Protein AF-A0A2N1S8L5-F1 (afdb_monomer_lite)

Radius of gyration: 34.54 Å; chains: 1; bounding box: 93×66×78 Å

pLDDT: mean 76.41, std 18.31, range [36.28, 97.75]

Secondary structure (DSSP, 8-state):
----------------------PPPPPHHHHHH------S----PPPP---SHHHHHHHHHHHHHHHHHHHHHHHHHHHHHHHHHHHHHHHHHHHHHHHHHHHHHHHHHHHHHHHH-TT-SEEE-SS-EEE-PPPPPP---S-HHHHHHHHHHH-GGGS-------HHHHHHIIIII----TT---PPPPPPP---PPP--

Sequence (201 aa):
MLATLVDAPPTAPLALVDTAEPGPLPSLSNVLFDFTIPSAEAPAAEPFTVDSLSKASWVASRILEAQARTAQRSDLARSYKSRIDAWLSDANSADIDSIEYLSTLLKPWVEFEVAKQRRSRSIILPTATAQLRKLPDRVDILDVPTALGYLKANHPEAVIVREDISKTAVRSLIFTEGEAIPGVEAQLGHDELYLRPAAQA

Structure (mmCIF, N/CA/C/O backbone):
data_AF-A0A2N1S8L5-F1
#
_entry.id   AF-A0A2N1S8L5-F1
#
loop_
_atom_site.group_PDB
_atom_site.id
_atom_site.type_symbol
_atom_site.label_atom_id
_atom_site.label_alt_id
_atom_site.label_comp_id
_atom_site.label_asym_id
_atom_site.label_entity_id
_atom_site.label_seq_id
_atom_site.pdbx_PDB_ins_code
_atom_site.Cartn_x
_atom_site.Cartn_y
_atom_site.Cartn_z
_atom_site.occupancy
_atom_site.B_iso_or_equiv
_atom_site.auth_seq_id
_atom_site.auth_comp_id
_atom_site.auth_asym_id
_atom_site.auth_atom_id
_atom_site.pdbx_PDB_model_num
ATOM 1 N N . MET A 1 1 ? 63.778 24.901 -42.168 1.00 36.41 1 MET A N 1
ATOM 2 C CA . MET A 1 1 ? 62.850 25.992 -42.533 1.00 36.41 1 MET A CA 1
ATOM 3 C C . MET A 1 1 ? 61.476 25.366 -42.685 1.00 36.41 1 MET A C 1
ATOM 5 O O . MET A 1 1 ? 61.305 24.545 -43.567 1.00 36.41 1 MET A O 1
ATOM 9 N N . LEU A 1 2 ? 60.694 25.393 -41.608 1.00 38.03 2 LEU A N 1
ATOM 10 C CA . LEU A 1 2 ? 59.543 26.284 -41.370 1.00 38.03 2 LEU A CA 1
ATOM 11 C C . LEU A 1 2 ? 58.237 25.513 -41.598 1.00 38.03 2 LEU A C 1
ATOM 13 O O . LEU A 1 2 ? 57.717 25.436 -42.703 1.00 38.03 2 LEU A O 1
ATOM 17 N N . ALA A 1 3 ? 57.760 24.923 -40.502 1.00 40.06 3 ALA A N 1
ATOM 18 C CA . ALA A 1 3 ? 56.358 24.601 -40.305 1.00 40.06 3 ALA A CA 1
ATOM 19 C C . ALA A 1 3 ? 55.574 25.915 -40.140 1.00 40.06 3 ALA A C 1
ATOM 21 O O . ALA A 1 3 ? 56.017 26.806 -39.415 1.00 40.06 3 ALA A O 1
ATOM 22 N N . THR A 1 4 ? 54.422 26.026 -40.794 1.00 44.06 4 THR A N 1
ATOM 23 C CA . THR A 1 4 ? 53.455 27.128 -40.650 1.00 44.06 4 THR A CA 1
ATOM 24 C C . THR A 1 4 ? 52.119 26.522 -40.212 1.00 44.06 4 THR A C 1
ATOM 26 O O . THR A 1 4 ? 51.598 25.657 -40.910 1.00 44.06 4 THR A O 1
ATOM 29 N N . LEU A 1 5 ? 51.734 26.735 -38.946 1.00 36.84 5 LEU A N 1
ATOM 30 C CA . LEU A 1 5 ? 50.770 27.749 -38.459 1.00 36.84 5 LEU A CA 1
ATOM 31 C C . LEU A 1 5 ? 49.320 27.238 -38.631 1.00 36.84 5 LEU A C 1
ATOM 33 O O . LEU A 1 5 ? 48.809 27.217 -39.741 1.00 36.84 5 LEU A O 1
ATOM 37 N N . VAL A 1 6 ? 48.729 26.543 -37.651 1.00 46.66 6 VAL A N 1
ATOM 38 C CA . VAL A 1 6 ? 48.045 27.065 -36.443 1.00 46.66 6 VAL A CA 1
ATOM 39 C C . VAL A 1 6 ? 47.012 28.141 -36.779 1.00 46.66 6 VAL A C 1
ATOM 41 O O . VAL A 1 6 ? 47.386 29.287 -36.996 1.00 46.66 6 VAL A O 1
ATOM 44 N N . ASP A 1 7 ? 45.729 27.774 -36.716 1.00 36.56 7 ASP A N 1
ATOM 45 C CA . ASP A 1 7 ? 44.699 28.665 -36.181 1.00 36.56 7 ASP A CA 1
ATOM 46 C C . ASP A 1 7 ? 43.603 27.830 -35.494 1.00 36.56 7 ASP A C 1
ATOM 48 O O . ASP A 1 7 ? 42.924 27.012 -36.116 1.00 36.56 7 ASP A O 1
ATOM 52 N N . ALA A 1 8 ? 43.512 27.974 -34.175 1.00 44.81 8 ALA A N 1
ATOM 53 C CA . ALA A 1 8 ? 42.506 27.368 -33.313 1.00 44.81 8 ALA A CA 1
ATOM 54 C C . ALA A 1 8 ? 41.764 28.521 -32.622 1.00 44.81 8 ALA A C 1
ATOM 56 O O . ALA A 1 8 ? 42.429 29.418 -32.098 1.00 44.81 8 ALA A O 1
ATOM 57 N N . PRO A 1 9 ? 40.420 28.539 -32.593 1.00 46.00 9 PRO A N 1
ATOM 58 C CA . PRO A 1 9 ? 39.694 29.619 -31.942 1.00 46.00 9 PRO A CA 1
ATOM 59 C C . PRO A 1 9 ? 39.839 29.547 -30.409 1.00 46.00 9 PRO A C 1
ATOM 61 O O . PRO A 1 9 ? 40.007 28.461 -29.847 1.00 46.00 9 PRO A O 1
ATOM 64 N N . PRO A 1 10 ? 39.796 30.700 -29.718 1.00 44.84 10 PRO A N 1
ATOM 65 C CA . PRO A 1 10 ? 40.260 30.839 -28.343 1.00 44.84 10 PRO A CA 1
ATOM 66 C C . PRO A 1 10 ? 39.362 30.121 -27.329 1.00 44.84 10 PRO A C 1
ATOM 68 O O . PRO A 1 10 ? 38.192 30.454 -27.147 1.00 44.84 10 PRO A O 1
ATOM 71 N N . THR A 1 11 ? 39.965 29.178 -26.606 1.00 45.62 11 THR A N 1
ATOM 72 C CA . THR A 1 11 ? 39.446 28.599 -25.365 1.00 45.62 11 THR A CA 1
ATOM 73 C C . THR A 1 11 ? 39.352 29.683 -24.292 1.00 45.62 11 THR A C 1
ATOM 75 O O . THR A 1 11 ? 40.368 30.128 -23.756 1.00 45.62 11 THR A O 1
ATOM 78 N N . ALA A 1 12 ? 38.133 30.096 -23.949 1.00 40.56 12 ALA A N 1
ATOM 79 C CA . ALA A 1 12 ? 37.874 30.808 -22.703 1.00 40.56 12 ALA A CA 1
ATOM 80 C C . ALA A 1 12 ? 37.963 29.814 -21.522 1.00 40.56 12 ALA A C 1
ATOM 82 O O . ALA A 1 12 ? 37.448 28.697 -21.635 1.00 40.56 12 ALA A O 1
ATOM 83 N N . PRO A 1 13 ? 38.614 30.169 -20.400 1.00 41.16 13 PRO A N 1
ATOM 84 C CA . PRO A 1 13 ? 38.760 29.266 -19.267 1.00 41.16 13 PRO A CA 1
ATOM 85 C C . PRO A 1 13 ? 37.416 29.074 -18.556 1.00 41.16 13 PRO A C 1
ATOM 87 O O . PRO A 1 13 ? 36.760 30.038 -18.161 1.00 41.16 13 PRO A O 1
ATOM 90 N N . LEU A 1 14 ? 37.028 27.810 -18.378 1.00 36.97 14 LEU A N 1
ATOM 91 C CA . LEU A 1 14 ? 35.943 27.392 -17.496 1.00 36.97 14 LEU A CA 1
ATOM 92 C C . LEU A 1 14 ? 36.281 27.827 -16.065 1.00 36.97 14 LEU A C 1
ATOM 94 O O . LEU A 1 14 ? 37.100 27.206 -15.389 1.00 36.97 14 LEU A O 1
ATOM 98 N N . ALA A 1 15 ? 35.662 28.919 -15.623 1.00 36.28 15 ALA A N 1
ATOM 99 C CA . ALA A 1 15 ? 35.648 29.298 -14.224 1.00 36.28 15 ALA A CA 1
ATOM 100 C C . ALA A 1 15 ? 34.877 28.230 -13.436 1.00 36.28 15 ALA A C 1
ATOM 102 O O . ALA A 1 15 ? 33.717 27.935 -13.727 1.00 36.28 15 ALA A O 1
ATOM 103 N N . LEU A 1 16 ? 35.559 27.652 -12.450 1.00 42.28 16 LEU A N 1
ATOM 104 C CA . LEU A 1 16 ? 34.987 26.853 -11.375 1.00 42.28 16 LEU A CA 1
ATOM 105 C C . LEU A 1 16 ? 33.827 27.641 -10.736 1.00 42.28 16 LEU A C 1
ATOM 107 O O . LEU A 1 16 ? 34.064 28.672 -10.109 1.00 42.28 16 LEU A O 1
ATOM 111 N N . VAL A 1 17 ? 32.590 27.165 -10.877 1.00 40.84 17 VAL A N 1
ATOM 112 C CA . VAL A 1 17 ? 31.479 27.590 -10.017 1.00 40.84 17 VAL A CA 1
ATOM 113 C C . VAL A 1 17 ? 31.265 26.479 -9.003 1.00 40.84 17 VAL A C 1
ATOM 115 O O . VAL A 1 17 ? 30.504 25.541 -9.220 1.00 40.84 17 VAL A O 1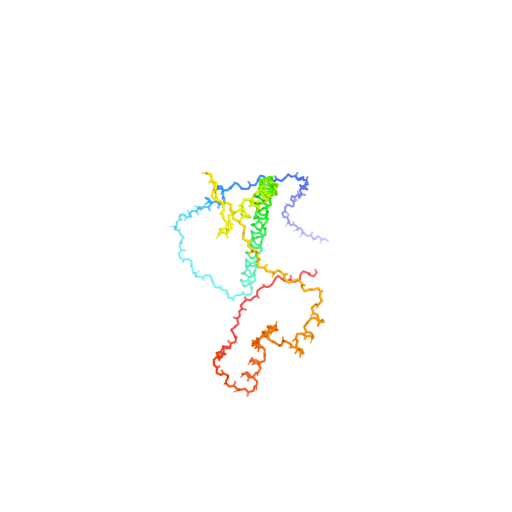
ATOM 118 N N . ASP A 1 18 ? 32.021 26.582 -7.916 1.00 42.41 18 ASP A N 1
ATOM 119 C CA . ASP A 1 18 ? 31.707 25.953 -6.644 1.00 42.41 18 ASP A CA 1
ATOM 120 C C . ASP A 1 18 ? 30.944 26.996 -5.821 1.00 42.41 18 ASP A C 1
ATOM 122 O O . ASP A 1 18 ? 31.505 28.029 -5.457 1.00 42.41 18 ASP A O 1
ATOM 126 N N . THR A 1 19 ? 29.637 26.804 -5.641 1.00 37.38 19 THR A N 1
ATOM 127 C CA . THR A 1 19 ? 28.887 27.204 -4.437 1.00 37.38 19 THR A CA 1
ATOM 128 C C . THR A 1 19 ? 27.444 26.723 -4.542 1.00 37.38 19 THR A C 1
ATOM 130 O O . THR A 1 19 ? 26.700 27.047 -5.466 1.00 37.38 19 THR A O 1
ATOM 133 N N . ALA A 1 20 ? 27.069 25.913 -3.561 1.00 48.00 20 ALA A N 1
ATOM 134 C CA . ALA A 1 20 ? 25.729 25.422 -3.332 1.00 48.00 20 ALA A CA 1
ATOM 135 C C . ALA A 1 20 ? 24.780 26.554 -2.913 1.00 48.00 20 ALA A C 1
ATOM 137 O O . ALA A 1 20 ? 24.986 27.177 -1.879 1.00 48.00 20 ALA A O 1
ATOM 138 N N . GLU A 1 21 ? 23.688 26.713 -3.655 1.00 38.50 21 GLU A N 1
ATOM 139 C CA . GLU A 1 21 ? 22.404 27.205 -3.154 1.00 38.50 21 GLU A CA 1
ATOM 140 C C . GLU A 1 21 ? 21.324 26.270 -3.723 1.00 38.50 21 GLU A C 1
ATOM 142 O O . GLU A 1 21 ? 21.338 26.001 -4.931 1.00 38.50 21 GLU A O 1
ATOM 147 N N . PRO A 1 22 ? 20.397 25.717 -2.914 1.00 46.09 22 PRO A N 1
ATOM 148 C CA . PRO A 1 22 ? 19.254 25.001 -3.457 1.00 46.09 22 PRO A CA 1
ATOM 149 C C . PRO A 1 22 ? 18.379 26.028 -4.175 1.00 46.09 22 PRO A C 1
ATOM 151 O O . PRO A 1 22 ? 17.622 26.765 -3.546 1.00 46.09 22 PRO A O 1
ATOM 154 N N . GLY A 1 23 ? 18.532 26.102 -5.497 1.00 50.31 23 GLY A N 1
ATOM 155 C CA . GLY A 1 23 ? 17.755 27.003 -6.336 1.00 50.31 23 GLY A CA 1
ATOM 156 C C . GLY A 1 23 ? 16.253 26.879 -6.038 1.00 50.31 23 GLY A C 1
ATOM 157 O O . GLY A 1 23 ? 15.779 25.790 -5.690 1.00 50.31 23 GLY A O 1
ATOM 158 N N . PRO A 1 24 ? 15.498 27.985 -6.140 1.00 57.59 24 PRO A N 1
ATOM 159 C CA . PRO A 1 24 ? 14.082 28.003 -5.809 1.00 57.59 24 PRO A CA 1
ATOM 160 C C . PRO A 1 24 ? 13.349 26.923 -6.608 1.00 57.59 24 PRO A C 1
ATOM 162 O O . PRO A 1 24 ? 13.513 26.816 -7.825 1.00 57.59 24 PRO A O 1
ATOM 165 N N . LEU A 1 25 ? 12.561 26.100 -5.904 1.00 52.44 25 LEU A N 1
ATOM 166 C CA . LEU A 1 25 ? 11.739 25.065 -6.527 1.00 52.44 25 LEU A CA 1
ATOM 167 C C . LEU A 1 25 ? 10.895 25.704 -7.641 1.00 52.44 25 LEU A C 1
ATOM 169 O O . LEU A 1 25 ? 10.320 26.775 -7.412 1.00 52.44 25 LEU A O 1
ATOM 173 N N . PRO A 1 26 ? 10.791 25.079 -8.829 1.00 57.78 26 PRO A N 1
ATOM 174 C CA . PRO A 1 26 ? 9.901 25.584 -9.862 1.00 57.78 26 PRO A CA 1
ATOM 175 C C . PRO A 1 26 ? 8.488 25.661 -9.278 1.00 57.78 26 PRO A C 1
ATOM 177 O O . PRO A 1 26 ? 7.979 24.688 -8.717 1.00 57.78 26 PRO A O 1
ATOM 180 N N . SER A 1 27 ? 7.877 26.843 -9.356 1.00 60.59 27 SER A N 1
ATOM 181 C CA . SER A 1 27 ? 6.521 27.062 -8.859 1.00 60.59 27 SER A CA 1
ATOM 182 C C . SER A 1 27 ? 5.551 26.105 -9.560 1.00 60.59 27 SER A C 1
ATOM 184 O O . SER A 1 27 ? 5.699 25.822 -10.751 1.00 60.59 27 SER A O 1
ATOM 186 N N . LEU A 1 28 ? 4.536 25.608 -8.841 1.00 57.66 28 LEU A N 1
ATOM 187 C CA . LEU A 1 28 ? 3.501 24.734 -9.422 1.00 57.66 28 LEU A CA 1
ATOM 188 C C . LEU A 1 28 ? 2.847 25.366 -10.660 1.00 57.66 28 LEU A C 1
ATOM 190 O O . LEU A 1 28 ? 2.499 24.659 -11.603 1.00 57.66 28 LEU A O 1
ATOM 194 N N . SER A 1 29 ? 2.756 26.697 -10.691 1.00 55.84 29 SER A N 1
ATOM 195 C CA . SER A 1 29 ? 2.287 27.464 -11.843 1.00 55.84 29 SER A CA 1
ATOM 196 C C . SER A 1 29 ? 3.164 27.271 -13.086 1.00 55.84 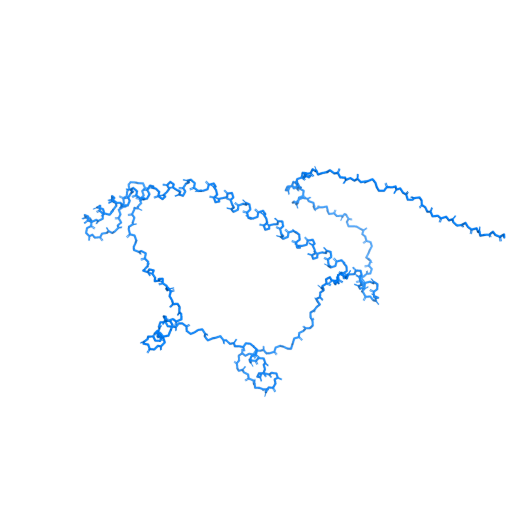29 SER A C 1
ATOM 198 O O . SER A 1 29 ? 2.626 27.116 -14.176 1.00 55.84 29 SER A O 1
ATOM 200 N N . ASN A 1 30 ? 4.491 27.200 -12.947 1.00 59.22 30 ASN A N 1
ATOM 201 C CA . ASN A 1 30 ? 5.388 26.959 -14.083 1.00 59.22 30 ASN A CA 1
ATOM 202 C C . ASN A 1 30 ? 5.277 25.526 -14.624 1.00 59.22 30 ASN A C 1
ATOM 204 O O . ASN A 1 30 ? 5.520 25.303 -15.800 1.00 59.22 30 ASN A O 1
ATOM 208 N N . VAL A 1 31 ? 4.886 24.550 -13.800 1.00 61.50 31 VAL A N 1
ATOM 209 C CA . VAL A 1 31 ? 4.674 23.162 -14.252 1.00 61.50 31 VAL A CA 1
ATOM 210 C C . VAL A 1 31 ? 3.300 22.985 -14.910 1.00 61.50 31 VAL A C 1
ATOM 212 O O . VAL A 1 31 ? 3.161 22.192 -15.836 1.00 61.50 31 VAL A O 1
ATOM 215 N N . LEU A 1 32 ? 2.284 23.719 -14.444 1.00 57.28 32 LEU A N 1
ATOM 216 C CA . LEU A 1 32 ? 0.911 23.630 -14.952 1.00 57.28 32 LEU A CA 1
ATOM 217 C C . LEU A 1 32 ? 0.658 24.471 -16.213 1.00 57.28 32 LEU A C 1
ATOM 219 O O . LEU A 1 32 ? -0.207 24.102 -17.003 1.00 57.28 32 LEU A O 1
ATOM 223 N N . PHE A 1 33 ? 1.384 25.579 -16.409 1.00 52.12 33 PHE A N 1
ATOM 224 C CA . PHE A 1 33 ? 1.096 26.563 -17.464 1.00 52.12 33 PHE A CA 1
ATOM 225 C C . PHE A 1 33 ? 2.221 26.779 -18.487 1.00 52.12 33 PHE A C 1
ATOM 227 O O . PHE A 1 33 ? 2.112 27.692 -19.303 1.00 52.12 33 PHE A O 1
ATOM 234 N N . ASP A 1 34 ? 3.255 25.932 -18.526 1.00 48.84 34 ASP A N 1
ATOM 235 C CA . ASP A 1 34 ? 4.234 25.929 -19.629 1.00 48.84 34 ASP A CA 1
ATOM 236 C C . ASP A 1 34 ? 3.661 25.235 -20.881 1.00 48.84 34 ASP A C 1
ATOM 238 O O . ASP A 1 34 ? 4.202 24.275 -21.426 1.00 48.84 34 ASP A O 1
ATOM 242 N N . PHE A 1 35 ? 2.480 25.690 -21.303 1.00 49.25 35 PHE A N 1
ATOM 243 C CA . PHE A 1 35 ? 1.846 25.318 -22.558 1.00 49.25 35 PHE A CA 1
ATOM 244 C C . PHE A 1 35 ? 1.968 26.505 -23.510 1.00 49.25 35 PHE A C 1
ATOM 246 O O . PHE A 1 35 ? 1.009 27.223 -23.795 1.00 49.25 35 PHE A O 1
ATOM 253 N N . THR A 1 36 ? 3.188 26.751 -23.979 1.00 50.97 36 THR A N 1
ATOM 254 C CA . THR A 1 36 ? 3.399 27.608 -25.143 1.00 50.97 36 THR A CA 1
ATOM 255 C C . THR A 1 36 ? 2.938 26.833 -26.374 1.00 50.97 36 THR A C 1
ATOM 257 O O . THR A 1 36 ? 3.553 25.848 -26.765 1.00 50.97 36 THR A O 1
ATOM 260 N N . ILE A 1 37 ? 1.819 27.250 -26.972 1.00 48.25 37 ILE A N 1
ATOM 261 C CA . ILE A 1 37 ? 1.387 26.771 -28.291 1.00 48.25 37 ILE A CA 1
ATOM 262 C C . ILE A 1 37 ? 2.233 27.530 -29.317 1.00 48.25 37 ILE A C 1
ATOM 264 O O . ILE A 1 37 ? 2.001 28.729 -29.500 1.00 48.25 37 ILE A O 1
ATOM 268 N N . PRO A 1 38 ? 3.224 26.910 -29.983 1.00 45.31 38 PRO A N 1
ATOM 269 C CA . PRO A 1 38 ? 3.881 27.571 -31.095 1.00 45.31 38 PRO A CA 1
ATOM 270 C C . PRO A 1 38 ? 2.854 27.785 -32.211 1.00 45.31 38 PRO A C 1
ATOM 272 O O . PRO A 1 38 ? 2.180 26.850 -32.647 1.00 45.31 38 PRO A O 1
ATOM 275 N N . SER A 1 39 ? 2.727 29.041 -32.642 1.00 40.22 39 SER A N 1
ATOM 276 C CA . SER A 1 39 ? 1.930 29.451 -33.797 1.00 40.22 39 SER A CA 1
ATOM 277 C C . SER A 1 39 ? 2.302 28.592 -35.006 1.00 40.22 39 SER A C 1
ATOM 279 O O . SER A 1 39 ? 3.454 28.581 -35.442 1.00 40.22 39 SER A O 1
ATOM 281 N N . ALA A 1 40 ? 1.326 27.839 -35.506 1.00 50.31 40 ALA A N 1
ATOM 282 C CA . ALA A 1 40 ? 1.489 26.883 -36.585 1.00 50.31 40 ALA A CA 1
ATOM 283 C C . ALA A 1 40 ? 1.567 27.593 -37.939 1.00 50.31 40 ALA A C 1
ATOM 285 O O . ALA A 1 40 ? 0.538 27.934 -38.509 1.00 50.31 40 ALA A O 1
ATOM 286 N N . GLU A 1 41 ? 2.780 27.749 -38.467 1.00 48.59 41 GLU A N 1
ATOM 287 C CA . GLU A 1 41 ? 3.014 27.728 -39.914 1.00 48.59 41 GLU A CA 1
ATOM 288 C C . GLU A 1 41 ? 4.462 27.296 -40.192 1.00 48.59 41 GLU A C 1
ATOM 290 O O . GLU A 1 41 ? 5.364 28.106 -40.390 1.00 48.59 41 GLU A O 1
ATOM 295 N N . ALA A 1 42 ? 4.702 25.983 -40.136 1.00 53.56 42 ALA A N 1
ATOM 296 C CA . ALA A 1 42 ? 5.922 25.363 -40.642 1.00 53.56 42 ALA A CA 1
ATOM 297 C C . ALA A 1 42 ? 5.549 24.534 -41.882 1.00 53.56 42 ALA A C 1
ATOM 299 O O . ALA A 1 42 ? 4.565 23.789 -41.822 1.00 53.56 42 ALA A O 1
ATOM 300 N N . PRO A 1 43 ? 6.280 24.653 -43.008 1.00 49.88 43 PRO A N 1
ATOM 301 C CA . PRO A 1 43 ? 5.987 23.871 -44.203 1.00 49.88 43 PRO A CA 1
ATOM 302 C C . PRO A 1 43 ? 6.114 22.379 -43.884 1.00 49.88 43 PRO A C 1
ATOM 304 O O . PRO A 1 43 ? 6.962 21.989 -43.081 1.00 49.88 43 PRO A O 1
ATOM 307 N N . ALA A 1 44 ? 5.259 21.561 -44.502 1.00 59.78 44 ALA A N 1
ATOM 308 C CA . ALA A 1 44 ? 5.214 20.113 -44.324 1.00 59.78 44 ALA A CA 1
ATOM 309 C C . ALA A 1 44 ? 6.568 19.476 -44.683 1.00 59.78 44 ALA A C 1
ATOM 311 O O . ALA A 1 44 ? 6.829 19.133 -45.834 1.00 59.78 44 ALA A O 1
ATOM 312 N N . ALA A 1 45 ? 7.448 19.368 -43.688 1.00 64.81 45 ALA A N 1
ATOM 313 C CA . ALA A 1 45 ? 8.699 18.645 -43.794 1.00 64.81 45 ALA A CA 1
ATOM 314 C C . ALA A 1 45 ? 8.383 17.161 -44.008 1.00 64.81 45 ALA A C 1
ATOM 316 O O . ALA A 1 45 ? 7.483 16.614 -43.364 1.00 64.81 45 ALA A O 1
ATOM 317 N N . GLU A 1 46 ? 9.113 16.518 -44.918 1.00 73.38 46 GLU A N 1
ATOM 318 C CA . GLU A 1 46 ? 9.020 15.074 -45.118 1.00 73.38 46 GLU A CA 1
ATOM 319 C C . GLU A 1 46 ? 9.177 14.332 -43.776 1.00 73.38 46 GLU A C 1
ATOM 321 O O . GLU A 1 46 ? 9.953 14.765 -42.914 1.00 73.38 46 GLU A O 1
ATOM 326 N N . PRO A 1 47 ? 8.441 13.225 -43.561 1.00 78.44 47 PRO A N 1
ATOM 327 C CA . PRO A 1 47 ? 8.506 12.487 -42.308 1.00 78.44 47 PRO A CA 1
ATOM 328 C C . PRO A 1 47 ? 9.936 11.998 -42.057 1.00 78.44 47 PRO A C 1
ATOM 330 O O . PRO A 1 47 ? 10.575 11.408 -42.927 1.00 78.44 47 PRO A O 1
ATOM 333 N N . PHE A 1 48 ? 10.445 12.235 -40.848 1.00 84.69 48 PHE A N 1
ATOM 334 C CA . PHE A 1 48 ? 11.789 11.812 -40.467 1.00 84.69 48 PHE A CA 1
ATOM 335 C C . PHE A 1 48 ? 11.901 10.280 -40.496 1.00 84.69 48 PHE A C 1
ATOM 337 O O . PHE A 1 48 ? 11.228 9.586 -39.733 1.00 84.69 48 PHE A O 1
ATOM 344 N N . THR A 1 49 ? 12.775 9.756 -41.357 1.00 89.88 49 THR A N 1
ATOM 345 C CA . THR A 1 49 ? 13.070 8.323 -41.480 1.00 89.88 49 THR A CA 1
ATOM 346 C C . THR A 1 49 ? 14.503 8.015 -41.048 1.00 89.88 49 THR A C 1
ATOM 348 O O . THR A 1 49 ? 15.445 8.782 -41.285 1.00 89.88 49 THR A O 1
ATOM 351 N N . VAL A 1 50 ? 14.670 6.872 -40.381 1.00 89.62 50 VAL A N 1
ATOM 352 C CA . VAL A 1 50 ? 15.967 6.382 -39.906 1.00 89.62 50 VAL A CA 1
ATOM 353 C C . VAL A 1 50 ? 16.542 5.432 -40.954 1.00 89.62 50 VAL A C 1
ATOM 355 O O . VAL A 1 50 ? 16.207 4.255 -40.987 1.00 89.62 50 VAL A O 1
ATOM 358 N N . ASP A 1 51 ? 17.395 5.960 -41.824 1.00 91.94 51 ASP A N 1
ATOM 359 C CA . ASP A 1 51 ? 17.992 5.262 -42.977 1.00 91.94 51 ASP A CA 1
ATOM 360 C C . ASP A 1 51 ? 19.505 5.007 -42.826 1.00 91.94 51 ASP A C 1
ATOM 362 O O . ASP A 1 51 ? 20.121 4.341 -43.655 1.00 91.94 51 ASP A O 1
ATOM 366 N N . SER A 1 52 ? 20.124 5.539 -41.771 1.00 93.94 52 SER A N 1
ATOM 367 C CA . SER A 1 52 ? 21.571 5.503 -41.551 1.00 93.94 52 SER A CA 1
ATOM 368 C C . SER A 1 52 ? 21.909 5.229 -40.092 1.00 93.94 52 SER A C 1
ATOM 370 O O . SER A 1 52 ? 21.170 5.602 -39.176 1.00 93.94 52 SER A O 1
ATOM 372 N N . LEU A 1 53 ? 23.080 4.625 -39.867 1.00 92.94 53 LEU A N 1
ATOM 373 C CA . LEU A 1 53 ? 23.587 4.326 -38.527 1.00 92.94 53 LEU A CA 1
ATOM 374 C C . LEU A 1 53 ? 23.689 5.587 -37.656 1.00 92.94 53 LEU A C 1
ATOM 376 O O . LEU A 1 53 ? 23.347 5.555 -36.478 1.00 92.94 53 LEU A O 1
ATOM 380 N N . SER A 1 54 ? 24.101 6.716 -38.238 1.00 90.50 54 SER A N 1
ATOM 381 C CA . SER A 1 54 ? 24.192 7.996 -37.531 1.00 90.50 54 SER A CA 1
ATOM 382 C C . SER A 1 54 ? 22.821 8.498 -37.069 1.00 90.50 54 SER A C 1
ATOM 384 O O . SER A 1 54 ? 22.684 8.901 -35.913 1.00 90.50 54 SER A O 1
ATOM 386 N N . LYS A 1 55 ? 21.785 8.414 -37.922 1.00 90.25 55 LYS A N 1
ATOM 387 C CA . LYS A 1 55 ? 20.408 8.746 -37.520 1.00 90.25 55 LYS A CA 1
ATOM 388 C C . LYS A 1 55 ? 19.895 7.780 -36.449 1.00 90.25 55 LYS A C 1
ATOM 390 O O . LYS A 1 55 ? 19.281 8.228 -35.486 1.00 90.25 55 LYS A O 1
ATOM 395 N N . ALA A 1 56 ? 20.194 6.484 -36.561 1.00 90.94 56 ALA A N 1
ATOM 396 C CA . ALA A 1 56 ? 19.795 5.485 -35.569 1.00 90.94 56 ALA A CA 1
ATOM 397 C C . ALA A 1 56 ? 20.447 5.737 -34.200 1.00 90.94 56 ALA A C 1
ATOM 399 O O . ALA A 1 56 ? 19.760 5.732 -33.181 1.00 90.94 56 ALA A O 1
ATOM 400 N N . SER A 1 57 ? 21.750 6.039 -34.177 1.00 90.56 57 SER A N 1
ATOM 401 C CA . SER A 1 57 ? 22.468 6.404 -32.953 1.00 90.56 57 SER A CA 1
ATOM 402 C C . SER A 1 57 ? 21.878 7.658 -32.314 1.00 90.56 57 SER A C 1
ATOM 404 O O . SER A 1 57 ? 21.704 7.695 -31.100 1.00 90.56 57 SER A O 1
ATOM 406 N N . TRP A 1 58 ? 21.534 8.671 -33.113 1.00 89.81 58 TRP A N 1
ATOM 407 C CA . TRP A 1 58 ? 20.905 9.890 -32.608 1.00 89.81 58 TRP A CA 1
ATOM 408 C C . TRP A 1 58 ? 19.526 9.616 -31.992 1.00 89.81 58 TRP A C 1
ATOM 410 O O . TRP A 1 58 ? 19.249 10.080 -30.885 1.00 89.81 58 TRP A O 1
ATOM 420 N N . VAL A 1 59 ? 18.680 8.819 -32.660 1.00 91.94 59 VAL A N 1
ATOM 421 C CA . VAL A 1 59 ? 17.368 8.418 -32.123 1.00 91.94 59 VAL A CA 1
ATOM 422 C C . VAL A 1 59 ? 17.531 7.632 -30.823 1.00 91.94 59 VAL A C 1
ATOM 424 O O . VAL A 1 59 ? 16.849 7.934 -29.845 1.00 91.94 59 VAL A O 1
ATOM 427 N N . ALA A 1 60 ? 18.470 6.684 -30.766 1.00 91.31 60 ALA A N 1
ATOM 428 C CA . ALA A 1 60 ? 18.760 5.929 -29.551 1.00 91.31 60 ALA A CA 1
ATOM 429 C C . ALA A 1 60 ? 19.189 6.851 -28.396 1.00 91.31 60 ALA A C 1
ATOM 431 O O . ALA A 1 60 ? 18.643 6.745 -27.298 1.00 91.31 60 ALA A O 1
ATOM 432 N N . SER A 1 61 ? 20.085 7.815 -28.645 1.00 88.81 61 SER A N 1
ATOM 433 C CA . SER A 1 61 ? 20.477 8.821 -27.649 1.00 88.81 61 SER A CA 1
ATOM 434 C C . SER A 1 61 ? 19.282 9.635 -27.143 1.00 88.81 61 SER A C 1
ATOM 436 O O . SER A 1 61 ? 19.158 9.846 -25.937 1.00 88.81 61 SER A O 1
ATOM 438 N N . ARG A 1 62 ? 18.367 10.053 -28.029 1.00 91.31 62 ARG A N 1
ATOM 439 C CA . ARG A 1 62 ? 17.158 10.800 -27.641 1.00 91.31 62 ARG A CA 1
ATOM 440 C C . ARG A 1 62 ? 16.187 9.972 -26.810 1.00 91.31 62 ARG A C 1
ATOM 442 O O . ARG A 1 62 ? 15.601 10.503 -25.867 1.00 91.31 62 ARG A O 1
ATOM 449 N N . ILE A 1 63 ? 16.034 8.686 -27.123 1.00 92.00 63 ILE A N 1
ATOM 450 C CA . ILE A 1 63 ? 15.199 7.783 -26.326 1.00 92.00 63 ILE A CA 1
ATOM 451 C C . ILE A 1 63 ? 15.800 7.604 -24.931 1.00 92.00 63 ILE A C 1
ATOM 453 O O . ILE A 1 63 ? 15.076 7.743 -23.948 1.00 92.00 63 ILE A O 1
ATOM 457 N N . LEU A 1 64 ? 17.110 7.368 -24.824 1.00 92.62 64 LEU A N 1
ATOM 458 C CA . LEU A 1 64 ? 17.784 7.230 -23.529 1.00 92.62 64 LEU A CA 1
ATOM 459 C C . LEU A 1 64 ? 17.676 8.512 -22.689 1.00 92.62 64 LEU A C 1
ATOM 461 O O . LEU A 1 64 ? 17.386 8.448 -21.496 1.00 92.62 64 LEU A O 1
ATOM 465 N N . GLU A 1 65 ? 17.831 9.683 -23.308 1.00 90.81 65 GLU A N 1
ATOM 466 C CA . GLU A 1 65 ? 17.639 10.976 -22.643 1.00 90.81 65 GLU A CA 1
ATOM 467 C C . GLU A 1 65 ? 16.195 11.140 -22.129 1.00 90.81 65 GLU A C 1
ATOM 469 O O . GLU A 1 65 ? 15.967 11.557 -20.992 1.00 90.81 65 GLU A O 1
ATOM 474 N N . ALA A 1 66 ? 15.198 10.766 -22.937 1.00 90.62 66 ALA A N 1
ATOM 475 C CA . ALA A 1 66 ? 13.794 10.805 -22.537 1.00 90.62 66 ALA A CA 1
ATOM 476 C C . ALA A 1 66 ? 13.478 9.809 -21.407 1.00 90.62 66 ALA A C 1
ATOM 478 O O . ALA A 1 66 ? 12.748 10.157 -20.477 1.00 90.62 66 ALA A O 1
ATOM 479 N N . GLN A 1 67 ? 14.050 8.602 -21.450 1.00 92.69 67 GLN A N 1
ATOM 480 C CA . GLN A 1 67 ? 13.940 7.611 -20.377 1.00 92.69 67 GLN A CA 1
ATOM 481 C C . GLN A 1 67 ? 14.545 8.143 -19.073 1.00 92.69 67 GLN A C 1
ATOM 483 O O . GLN A 1 67 ? 13.897 8.057 -18.030 1.00 92.69 67 GLN A O 1
ATOM 488 N N . ALA A 1 68 ? 15.724 8.771 -19.131 1.00 92.12 68 ALA A N 1
ATOM 489 C CA . ALA A 1 68 ? 16.369 9.377 -17.968 1.00 92.12 68 ALA A CA 1
ATOM 490 C C . ALA A 1 68 ? 15.520 10.505 -17.357 1.00 92.12 68 ALA A C 1
ATOM 492 O O . ALA A 1 68 ? 15.305 10.523 -16.145 1.00 92.12 68 ALA A O 1
ATOM 493 N N . ARG A 1 69 ? 14.956 11.403 -18.181 1.00 92.25 69 ARG A N 1
ATOM 494 C CA . ARG A 1 69 ? 14.038 12.453 -17.697 1.00 92.25 69 ARG A CA 1
ATOM 495 C C . ARG A 1 69 ? 12.782 11.870 -17.052 1.00 92.25 69 ARG A C 1
ATOM 497 O O . ARG A 1 69 ? 12.331 12.380 -16.029 1.00 92.25 69 ARG A O 1
ATOM 504 N N . THR A 1 70 ? 12.207 10.818 -17.632 1.00 93.62 70 THR A N 1
ATOM 505 C CA . THR A 1 70 ? 11.030 10.144 -17.062 1.00 93.62 70 THR A CA 1
ATOM 506 C C . THR A 1 70 ? 11.363 9.496 -15.719 1.00 93.62 70 THR A C 1
ATOM 508 O O . THR A 1 70 ? 10.604 9.670 -14.766 1.00 93.62 70 THR A O 1
ATOM 511 N N . ALA A 1 71 ? 12.515 8.829 -15.609 1.00 93.88 71 ALA A N 1
ATOM 512 C CA . ALA A 1 71 ? 12.981 8.245 -14.355 1.00 93.88 71 ALA A CA 1
ATOM 513 C C . ALA A 1 71 ? 13.156 9.321 -13.271 1.00 93.88 71 ALA A C 1
ATOM 515 O O . ALA A 1 71 ? 12.531 9.225 -12.216 1.00 93.88 71 ALA A O 1
ATOM 516 N N . GLN A 1 72 ? 13.872 10.409 -13.575 1.00 93.62 72 GLN A N 1
ATOM 517 C CA . GLN A 1 72 ? 14.060 11.537 -12.654 1.00 93.62 72 GLN A CA 1
ATOM 518 C C . GLN A 1 72 ? 12.730 12.136 -12.179 1.00 93.62 72 GLN A C 1
ATOM 520 O O . GLN A 1 72 ? 12.536 12.352 -10.984 1.00 93.62 72 GLN A O 1
ATOM 525 N N . ARG A 1 73 ? 11.780 12.371 -13.097 1.00 94.69 73 ARG A N 1
ATOM 526 C CA . ARG A 1 73 ? 10.439 12.872 -12.748 1.00 94.69 73 ARG A CA 1
ATOM 527 C C . ARG A 1 73 ? 9.683 11.891 -11.852 1.00 94.69 73 ARG A C 1
ATOM 529 O O . ARG A 1 73 ? 9.011 12.323 -10.919 1.00 94.69 73 ARG A O 1
ATOM 536 N N . SER A 1 74 ? 9.804 10.588 -12.109 1.00 95.44 74 SER A N 1
ATOM 537 C CA . SER A 1 74 ? 9.161 9.550 -11.297 1.00 95.44 74 SER A CA 1
ATOM 538 C C . SER A 1 74 ? 9.737 9.473 -9.879 1.00 95.44 74 SER A C 1
ATOM 540 O O . SER A 1 74 ? 8.979 9.348 -8.916 1.00 95.44 74 SER A O 1
ATOM 542 N N . ASP A 1 75 ? 11.054 9.627 -9.731 1.00 95.69 75 ASP A N 1
ATOM 543 C CA . ASP A 1 75 ? 11.725 9.625 -8.431 1.00 95.69 75 ASP A CA 1
ATOM 544 C C . ASP A 1 75 ? 11.367 10.872 -7.623 1.00 95.69 75 ASP A C 1
ATOM 546 O O . ASP A 1 75 ? 11.044 10.785 -6.436 1.00 95.69 75 ASP A O 1
ATOM 550 N N . LEU A 1 76 ? 11.323 12.026 -8.289 1.00 95.25 76 LEU A N 1
ATOM 551 C CA . LEU A 1 76 ? 10.890 13.285 -7.699 1.00 95.25 76 LEU A CA 1
ATOM 552 C C . LEU A 1 76 ? 9.431 13.185 -7.217 1.00 95.25 76 LEU A C 1
ATOM 554 O O . LEU A 1 76 ? 9.146 13.481 -6.055 1.00 95.25 76 LEU A O 1
ATOM 558 N N . ALA A 1 77 ? 8.520 12.665 -8.046 1.00 95.75 77 ALA A N 1
ATOM 559 C CA . ALA A 1 77 ? 7.128 12.432 -7.659 1.00 95.75 77 ALA A CA 1
ATOM 560 C C . ALA A 1 77 ? 7.002 11.475 -6.460 1.00 95.75 77 ALA A C 1
ATOM 562 O O . ALA A 1 77 ? 6.243 11.748 -5.527 1.00 95.75 77 ALA A O 1
ATOM 563 N N . ARG A 1 78 ? 7.783 10.385 -6.438 1.00 97.38 78 ARG A N 1
ATOM 564 C CA . ARG A 1 78 ? 7.828 9.451 -5.301 1.00 97.38 78 ARG A CA 1
ATOM 565 C C . ARG A 1 78 ? 8.291 10.154 -4.024 1.00 97.38 78 ARG A C 1
ATOM 567 O O . ARG A 1 78 ? 7.713 9.925 -2.963 1.00 97.38 78 ARG A O 1
ATOM 574 N N . SER A 1 79 ? 9.286 11.037 -4.128 1.00 95.81 79 SER A N 1
ATOM 575 C CA . SER A 1 79 ? 9.793 11.811 -2.992 1.00 95.81 79 SER A CA 1
ATOM 576 C C . SER A 1 79 ? 8.739 12.762 -2.415 1.00 95.81 79 SER A C 1
ATOM 578 O O . SER A 1 79 ? 8.585 12.831 -1.197 1.00 95.81 79 SER A O 1
ATOM 580 N N . TYR A 1 80 ? 7.955 13.441 -3.260 1.00 95.38 80 TYR A N 1
ATOM 581 C CA . TYR A 1 80 ? 6.878 14.313 -2.789 1.00 95.38 80 TYR A CA 1
ATOM 582 C C . TYR A 1 80 ? 5.731 13.535 -2.172 1.00 95.38 80 TYR A C 1
ATOM 584 O O . TYR A 1 80 ? 5.251 13.933 -1.115 1.00 95.38 80 TYR A O 1
ATOM 592 N N . LYS A 1 81 ? 5.332 12.410 -2.773 1.00 97.31 81 LYS A N 1
ATOM 593 C CA . LYS A 1 81 ? 4.311 11.547 -2.181 1.00 97.31 81 LYS A CA 1
ATOM 594 C C . LYS A 1 81 ? 4.725 11.096 -0.779 1.00 97.31 81 LYS A C 1
ATOM 596 O O . LYS A 1 81 ? 3.963 11.274 0.158 1.00 97.31 81 LYS A O 1
ATOM 601 N N . SER A 1 82 ? 5.964 10.624 -0.630 1.00 96.56 82 SER A N 1
ATOM 602 C CA . SER A 1 82 ? 6.512 10.228 0.672 1.00 96.56 82 SER A CA 1
ATOM 603 C C . SER A 1 82 ? 6.464 11.368 1.700 1.00 96.56 82 SER A C 1
ATOM 605 O O . SER A 1 82 ? 6.066 11.155 2.840 1.00 96.56 82 SER A O 1
ATOM 607 N N . ARG A 1 83 ? 6.790 12.606 1.299 1.00 97.19 83 ARG A N 1
ATOM 608 C CA . ARG A 1 83 ? 6.700 13.781 2.186 1.00 97.19 83 ARG A CA 1
ATOM 609 C C . ARG A 1 83 ? 5.266 14.120 2.586 1.00 97.19 83 ARG A C 1
ATOM 611 O O . ARG A 1 83 ? 5.043 14.481 3.734 1.00 97.19 83 ARG A O 1
ATOM 618 N N . ILE A 1 84 ? 4.321 14.028 1.651 1.00 97.06 84 ILE A N 1
ATOM 619 C CA . ILE A 1 84 ? 2.898 14.268 1.922 1.00 97.06 84 ILE A CA 1
ATOM 620 C C . ILE A 1 84 ? 2.371 13.210 2.892 1.00 97.06 84 ILE A C 1
ATOM 622 O O . ILE A 1 84 ? 1.718 13.564 3.869 1.00 97.06 84 ILE A O 1
ATOM 626 N N . ASP A 1 85 ? 2.698 11.940 2.654 1.00 97.62 85 ASP A N 1
ATOM 627 C CA . ASP A 1 85 ? 2.284 10.827 3.508 1.00 97.62 85 ASP A CA 1
ATOM 628 C C . ASP A 1 85 ? 2.888 10.962 4.920 1.00 97.62 85 ASP A C 1
ATOM 630 O O . ASP A 1 85 ? 2.180 10.784 5.910 1.00 97.62 85 ASP A O 1
ATOM 634 N N . ALA A 1 86 ? 4.166 11.350 5.026 1.00 97.56 86 ALA A N 1
ATOM 635 C CA . ALA A 1 86 ? 4.828 11.606 6.307 1.00 97.56 86 ALA A CA 1
ATOM 636 C C . ALA A 1 86 ? 4.185 12.777 7.063 1.00 97.56 86 ALA A C 1
ATOM 638 O O . ALA A 1 86 ? 3.800 12.624 8.216 1.00 97.56 86 ALA A O 1
ATOM 639 N N . TRP A 1 87 ? 3.985 13.919 6.396 1.00 97.75 87 TRP A N 1
ATOM 640 C CA . TRP A 1 87 ? 3.311 15.068 7.002 1.00 97.75 87 TRP A CA 1
ATOM 641 C C . TRP A 1 87 ? 1.891 14.725 7.470 1.00 97.75 87 TRP A C 1
ATOM 643 O O . TRP A 1 87 ? 1.503 15.115 8.568 1.00 97.75 87 TRP A O 1
ATOM 653 N N . LEU A 1 88 ? 1.120 13.983 6.668 1.00 97.06 88 LEU A N 1
ATOM 654 C CA . LEU A 1 88 ? -0.235 13.565 7.029 1.00 97.06 88 LEU A CA 1
ATOM 655 C C . LEU A 1 88 ? -0.227 12.630 8.246 1.00 97.06 88 LEU A C 1
ATOM 657 O O . LEU A 1 88 ? -1.098 12.736 9.109 1.00 97.06 88 LEU A O 1
ATOM 661 N N . SER A 1 89 ? 0.746 11.720 8.319 1.00 97.12 89 SER A N 1
ATOM 662 C CA . SER A 1 89 ? 0.947 10.852 9.480 1.00 97.12 89 SER A CA 1
ATOM 663 C C . SER A 1 89 ? 1.262 11.670 10.734 1.00 97.12 89 SER A C 1
ATOM 665 O O . SER A 1 89 ? 0.619 11.480 11.763 1.00 97.12 89 SER A O 1
ATOM 667 N N . ASP A 1 90 ? 2.200 12.612 10.639 1.00 97.19 90 ASP A N 1
ATOM 668 C CA . ASP A 1 90 ? 2.619 13.447 11.767 1.00 97.19 90 ASP A CA 1
ATOM 669 C C . ASP A 1 90 ? 1.480 14.353 12.248 1.00 97.19 90 ASP A C 1
ATOM 671 O O . ASP A 1 90 ? 1.220 14.434 13.448 1.00 97.19 90 ASP A O 1
ATOM 675 N N . ALA A 1 91 ? 0.750 14.983 11.325 1.00 96.56 91 ALA A N 1
ATOM 676 C CA . ALA A 1 91 ? -0.379 15.856 11.643 1.00 96.56 91 ALA A CA 1
ATOM 677 C C . ALA A 1 91 ? -1.509 15.110 12.368 1.00 96.56 91 ALA A C 1
ATOM 679 O O . ALA A 1 91 ? -2.105 15.658 13.291 1.00 96.56 91 ALA A O 1
ATOM 680 N N . ASN A 1 92 ? -1.778 13.860 11.983 1.00 97.38 92 ASN A N 1
ATOM 681 C CA . ASN A 1 92 ? -2.831 13.052 12.599 1.00 97.38 92 ASN A CA 1
ATOM 682 C C . ASN A 1 92 ? -2.372 12.308 13.863 1.00 97.38 92 ASN A C 1
ATOM 684 O O . ASN A 1 92 ? -3.218 11.768 14.570 1.00 97.38 92 ASN A O 1
ATOM 688 N N . SER A 1 93 ? -1.068 12.251 14.156 1.00 96.19 93 SER A N 1
ATOM 689 C CA . SER A 1 93 ? -0.528 11.452 15.268 1.00 96.19 93 SER A CA 1
ATOM 690 C C . SER A 1 93 ? -1.143 11.829 16.622 1.00 96.19 93 SER A C 1
ATOM 692 O O . SER A 1 93 ? -1.661 10.965 17.322 1.00 96.19 93 SER A O 1
ATOM 694 N N . ALA A 1 94 ? -1.204 13.125 16.941 1.00 95.25 94 ALA A N 1
ATOM 695 C CA . ALA A 1 94 ? -1.768 13.615 18.199 1.00 95.25 94 ALA A CA 1
ATOM 696 C C . ALA A 1 94 ? -3.274 13.320 18.341 1.00 95.25 94 ALA A C 1
ATOM 698 O O . ALA A 1 94 ? -3.754 13.015 19.438 1.00 95.25 94 ALA A O 1
ATOM 699 N N . ASP A 1 95 ? -4.024 13.388 17.238 1.00 97.12 95 ASP A N 1
ATOM 700 C CA . ASP A 1 95 ? -5.451 13.060 17.224 1.00 97.12 95 ASP A CA 1
ATOM 701 C C . ASP A 1 95 ? -5.670 11.549 17.373 1.00 97.12 95 ASP A C 1
ATOM 703 O O . ASP A 1 95 ? -6.556 11.126 18.116 1.00 97.12 95 ASP A O 1
ATOM 707 N N . ILE A 1 96 ? -4.839 10.726 16.726 1.00 96.69 96 ILE A N 1
ATOM 708 C CA . ILE A 1 96 ? -4.853 9.264 16.872 1.00 96.69 96 ILE A CA 1
ATOM 709 C C . ILE A 1 96 ? -4.554 8.868 18.324 1.00 96.69 96 ILE A C 1
ATOM 711 O O . ILE A 1 96 ? -5.323 8.098 18.901 1.00 96.69 96 ILE A O 1
ATOM 715 N N . ASP A 1 97 ? -3.519 9.444 18.940 1.00 96.81 97 ASP A N 1
ATOM 716 C CA . ASP A 1 97 ? -3.159 9.194 20.342 1.00 96.81 97 ASP A CA 1
ATOM 717 C C . ASP A 1 97 ? -4.299 9.597 21.288 1.00 96.81 97 ASP A C 1
ATOM 719 O O . ASP A 1 97 ? -4.645 8.876 22.228 1.00 96.81 97 ASP A O 1
ATOM 723 N N . SER A 1 98 ? -4.938 10.738 21.010 1.00 97.19 98 SER A N 1
ATOM 724 C CA . SER A 1 98 ? -6.098 11.213 21.767 1.00 97.19 98 SER A CA 1
ATOM 725 C C . SER A 1 98 ? -7.286 10.259 21.635 1.00 97.19 98 SER A C 1
ATOM 727 O O . SER A 1 98 ? -7.931 9.937 22.635 1.00 97.19 98 SER A O 1
ATOM 729 N N . ILE A 1 99 ? -7.572 9.765 20.426 1.00 95.69 99 ILE A N 1
ATOM 730 C CA . ILE A 1 99 ? -8.627 8.774 20.178 1.00 95.69 99 ILE A CA 1
ATOM 731 C C . ILE A 1 99 ? -8.330 7.478 20.930 1.00 95.69 99 ILE A C 1
ATOM 733 O O . ILE A 1 99 ? -9.236 6.934 21.567 1.00 95.69 99 ILE A O 1
ATOM 737 N N . GLU A 1 100 ? -7.095 6.978 20.879 1.00 96.25 100 GLU A N 1
ATOM 738 C CA . GLU A 1 100 ? -6.699 5.757 21.579 1.00 96.25 100 GLU A CA 1
ATOM 739 C C . GLU A 1 100 ? -6.873 5.925 23.088 1.00 96.25 100 GLU A C 1
ATOM 741 O O . GLU A 1 100 ? -7.606 5.153 23.714 1.00 96.25 100 GLU A O 1
ATOM 746 N N . TYR A 1 101 ? -6.301 6.985 23.659 1.00 97.00 101 TYR A N 1
ATOM 747 C CA . TYR A 1 101 ? -6.407 7.287 25.080 1.00 97.00 101 TYR A CA 1
ATOM 748 C C . TYR A 1 101 ? -7.867 7.400 25.538 1.00 97.00 101 TYR A C 1
ATOM 750 O O . TYR A 1 101 ? -8.285 6.698 26.463 1.00 97.00 101 TYR A O 1
ATOM 758 N N . LEU A 1 102 ? -8.687 8.211 24.863 1.00 96.31 102 LEU A N 1
ATOM 759 C CA . LEU A 1 102 ? -10.105 8.367 25.202 1.00 96.31 102 LEU A CA 1
ATOM 760 C C . LEU A 1 102 ? -10.884 7.056 25.038 1.00 96.31 102 LEU A C 1
ATOM 762 O O . LEU A 1 102 ? -11.770 6.759 25.843 1.00 96.31 102 LEU A O 1
ATOM 766 N N . SER A 1 103 ? -10.528 6.230 24.052 1.00 93.81 103 SER A N 1
ATOM 767 C CA . SER A 1 103 ? -11.115 4.898 23.882 1.00 93.81 103 SER A CA 1
ATOM 768 C C . SER A 1 103 ? -10.771 3.974 25.051 1.00 93.81 103 SER A C 1
ATOM 770 O O . SER A 1 103 ? -11.644 3.228 25.504 1.00 93.81 103 SER A O 1
ATOM 772 N N . THR A 1 104 ? -9.547 4.042 25.594 1.00 95.00 104 THR A N 1
ATOM 773 C CA . THR A 1 104 ? -9.171 3.271 26.794 1.00 95.00 104 THR A CA 1
ATOM 774 C C . THR A 1 104 ? -9.979 3.673 28.027 1.00 95.00 104 THR A C 1
ATOM 776 O O . THR A 1 104 ? -10.348 2.804 28.813 1.00 95.00 104 THR A O 1
ATOM 779 N N . LEU A 1 105 ? -10.322 4.959 28.166 1.00 95.19 105 LEU A N 1
ATOM 780 C CA . LEU A 1 105 ? -11.158 5.460 29.261 1.00 95.19 105 LEU A CA 1
ATOM 781 C C . LEU A 1 105 ? -12.632 5.078 29.093 1.00 95.19 105 LEU A C 1
ATOM 783 O O . LEU A 1 105 ? -13.306 4.740 30.066 1.00 95.19 105 LEU A O 1
ATOM 787 N N . LEU A 1 106 ? -13.144 5.128 27.861 1.00 93.19 106 LEU A N 1
ATOM 788 C CA . LEU A 1 106 ? -14.548 4.851 27.566 1.00 93.19 106 LEU A CA 1
ATOM 789 C C . LEU A 1 106 ? -14.875 3.353 27.650 1.00 93.19 106 LEU A C 1
ATOM 791 O O . LEU A 1 106 ? -15.971 2.976 28.071 1.00 93.19 106 LEU A O 1
ATOM 795 N N . LYS A 1 107 ? -13.932 2.485 27.267 1.00 92.88 107 LYS A N 1
ATOM 796 C CA . LYS A 1 107 ? -14.153 1.037 27.149 1.00 92.88 107 LYS A CA 1
ATOM 797 C C . LYS A 1 107 ? -14.660 0.369 28.445 1.00 92.88 107 LYS A C 1
ATOM 799 O O . LYS A 1 107 ? -15.688 -0.303 28.349 1.00 92.88 107 LYS A O 1
ATOM 804 N N . PRO A 1 108 ? -14.058 0.566 29.638 1.00 93.38 108 PRO A N 1
ATOM 805 C CA . PRO A 1 108 ? -14.547 -0.049 30.877 1.00 93.38 108 PRO A CA 1
ATOM 806 C C . PRO A 1 108 ? -15.985 0.352 31.225 1.00 93.38 108 PRO A C 1
ATOM 808 O O . PRO A 1 108 ? -16.773 -0.465 31.701 1.00 93.38 108 PRO A O 1
ATOM 811 N N . TRP A 1 109 ? -16.350 1.608 30.959 1.00 92.94 109 TRP A N 1
ATOM 812 C CA . TRP A 1 109 ? -17.705 2.097 31.202 1.00 92.94 109 TRP A CA 1
ATOM 813 C C . TRP A 1 109 ? -18.718 1.454 30.244 1.00 92.94 109 TRP A C 1
ATOM 815 O O . TRP A 1 109 ? -19.774 0.991 30.678 1.00 92.94 109 TRP A O 1
ATOM 825 N N . VAL A 1 110 ? -18.374 1.349 28.955 1.00 90.56 110 VAL A N 1
ATOM 826 C CA . VAL A 1 110 ? -19.211 0.668 27.951 1.00 90.56 110 VAL A CA 1
ATOM 827 C C . VAL A 1 110 ? -19.383 -0.812 28.300 1.00 90.56 110 VAL A C 1
ATOM 829 O O . VAL A 1 110 ? -20.489 -1.334 28.197 1.00 90.56 110 VAL A O 1
ATOM 832 N N . GLU A 1 111 ? -18.326 -1.494 28.746 1.00 90.44 111 GLU A N 1
ATOM 833 C CA . GLU A 1 111 ? -18.390 -2.893 29.191 1.00 90.44 111 GLU A CA 1
ATOM 834 C C . GLU A 1 111 ? -19.346 -3.076 30.377 1.00 90.44 111 GLU A C 1
ATOM 836 O O . GLU A 1 111 ? -20.175 -3.990 30.365 1.00 90.44 111 GLU A O 1
ATOM 841 N N . PHE A 1 112 ? -19.289 -2.177 31.361 1.00 89.62 112 PHE A N 1
ATOM 842 C CA . PHE A 1 112 ? -20.177 -2.197 32.521 1.00 89.62 112 PHE A CA 1
ATOM 843 C C . PHE A 1 112 ? -21.650 -1.976 32.148 1.00 89.62 112 PHE A C 1
ATOM 845 O O . PHE A 1 112 ? -22.527 -2.705 32.611 1.00 89.62 112 PHE A O 1
ATOM 852 N N . GLU A 1 113 ? -21.942 -0.999 31.291 1.00 88.75 113 GLU A N 1
ATOM 853 C CA . GLU A 1 113 ? -23.313 -0.709 30.863 1.00 88.75 113 GLU A CA 1
ATOM 854 C C . GLU A 1 113 ? -23.878 -1.781 29.913 1.00 88.75 113 GLU A C 1
ATOM 856 O O . GLU A 1 113 ? -25.039 -2.180 30.048 1.00 88.75 113 GLU A O 1
ATOM 861 N N . VAL A 1 114 ? -23.061 -2.345 29.014 1.00 87.44 114 VAL A N 1
ATOM 862 C CA . VAL A 1 114 ? -23.459 -3.499 28.188 1.00 87.44 114 VAL A CA 1
ATOM 863 C C . VAL A 1 114 ? -23.769 -4.715 29.064 1.00 87.44 114 VAL A C 1
ATOM 865 O O . VAL A 1 114 ? -24.729 -5.431 28.790 1.00 87.44 114 VAL A O 1
ATOM 868 N N . ALA A 1 115 ? -23.021 -4.946 30.148 1.00 86.56 115 ALA A N 1
ATOM 869 C CA . ALA A 1 115 ? -23.305 -6.048 31.069 1.00 86.56 115 ALA A CA 1
ATOM 870 C C . ALA A 1 115 ? -24.682 -5.919 31.754 1.00 86.56 115 ALA A C 1
ATOM 872 O O . ALA A 1 115 ? -25.314 -6.934 32.061 1.00 86.56 115 ALA A O 1
ATOM 873 N N . LYS A 1 116 ? -25.186 -4.692 31.952 1.00 86.88 116 LYS A N 1
ATOM 874 C CA . LYS A 1 116 ? -26.553 -4.442 32.448 1.00 86.88 116 LYS A CA 1
ATOM 875 C C . LYS A 1 116 ? -27.609 -4.685 31.368 1.00 86.88 116 LYS A C 1
ATOM 877 O O . LYS A 1 116 ? -28.689 -5.208 31.653 1.00 86.88 116 LYS A O 1
ATOM 882 N N . GLN A 1 117 ? -27.307 -4.327 30.122 1.00 79.00 117 GLN A N 1
ATOM 883 C CA . GLN A 1 117 ? -28.195 -4.506 28.977 1.00 79.00 117 GLN A CA 1
ATOM 884 C C . GLN A 1 117 ? -28.094 -5.938 28.430 1.00 79.00 117 GLN A C 1
ATOM 886 O O . GLN A 1 117 ? -27.387 -6.223 27.473 1.00 79.00 117 GLN A O 1
ATOM 891 N N . ARG A 1 118 ? -28.880 -6.861 28.998 1.00 67.75 118 ARG A N 1
ATOM 892 C CA . ARG A 1 118 ? -28.913 -8.301 28.641 1.00 67.75 118 ARG A CA 1
ATOM 893 C C . ARG A 1 118 ? -29.079 -8.632 27.143 1.00 67.75 118 ARG A C 1
ATOM 895 O O . ARG A 1 118 ? -28.913 -9.791 26.774 1.00 67.75 118 ARG A O 1
ATOM 902 N N . ARG A 1 119 ? -29.471 -7.674 26.294 1.00 71.00 119 ARG A N 1
ATOM 903 C CA . ARG A 1 119 ? -29.935 -7.912 24.916 1.00 71.00 119 ARG A CA 1
ATOM 904 C C . ARG A 1 119 ? -29.077 -7.262 23.821 1.00 71.00 119 ARG A C 1
ATOM 906 O O . ARG A 1 119 ? -29.134 -7.733 22.690 1.00 71.00 119 ARG A O 1
ATOM 913 N N . SER A 1 120 ? -28.289 -6.225 24.117 1.00 76.62 120 SER A N 1
ATOM 914 C CA . SER A 1 120 ? -27.543 -5.454 23.106 1.00 76.62 120 SER A CA 1
ATOM 915 C C . SER A 1 120 ? -26.124 -5.118 23.559 1.00 76.62 120 SER A C 1
ATOM 917 O O . SER A 1 120 ? -25.914 -4.599 24.647 1.00 76.62 120 SER A O 1
ATOM 919 N N . ARG A 1 121 ? -25.138 -5.350 22.680 1.00 81.19 121 ARG A N 1
ATOM 920 C CA . ARG A 1 121 ? -23.722 -4.962 22.875 1.00 81.19 121 ARG A CA 1
ATOM 921 C C . ARG A 1 121 ? -23.427 -3.528 22.407 1.00 81.19 121 ARG A C 1
ATOM 923 O O . ARG A 1 121 ? -22.289 -3.201 22.066 1.00 81.19 121 ARG A O 1
ATOM 930 N N . SER A 1 122 ? -24.471 -2.709 22.350 1.00 85.75 122 SER A N 1
ATOM 931 C CA . SER A 1 122 ? -24.495 -1.382 21.744 1.00 85.75 122 SER A CA 1
ATOM 932 C C . SER A 1 122 ? -25.179 -0.423 22.701 1.00 85.75 122 SER A C 1
ATOM 934 O O . SER A 1 122 ? -26.289 -0.709 23.143 1.00 85.75 122 SER A O 1
ATOM 936 N N . ILE A 1 123 ? -24.542 0.709 22.982 1.00 86.06 123 ILE A N 1
ATOM 937 C CA . ILE A 1 123 ? -25.072 1.769 23.836 1.00 86.06 123 ILE A CA 1
ATOM 938 C C . ILE A 1 123 ? -25.225 3.022 22.988 1.00 86.06 123 ILE A C 1
ATOM 940 O O . ILE A 1 123 ? -24.269 3.491 22.368 1.00 86.06 123 ILE A O 1
ATOM 944 N N . ILE A 1 124 ? -26.436 3.566 22.972 1.00 87.12 124 ILE A N 1
ATOM 945 C CA . ILE A 1 124 ? -26.721 4.850 22.341 1.00 87.12 124 ILE A CA 1
ATOM 946 C C . ILE A 1 124 ? -26.394 5.934 23.367 1.00 87.12 124 ILE A C 1
ATOM 948 O O . ILE A 1 124 ? -27.013 6.004 24.427 1.00 87.12 124 ILE A O 1
ATOM 952 N N . LEU A 1 125 ? -25.394 6.750 23.057 1.00 88.38 125 LEU A N 1
ATOM 953 C CA . LEU A 1 125 ? -25.072 7.980 23.769 1.00 88.38 125 LEU A CA 1
ATOM 954 C C . LEU A 1 125 ? -25.793 9.149 23.078 1.00 88.38 125 LEU A C 1
ATOM 956 O O . LEU A 1 125 ? -26.138 9.047 21.901 1.00 88.38 125 LEU A O 1
ATOM 960 N N . PRO A 1 126 ? -25.979 10.294 23.756 1.00 90.81 126 PRO A N 1
ATOM 961 C CA . PRO A 1 126 ? -26.603 11.468 23.142 1.00 90.81 126 PRO A CA 1
ATOM 962 C C . PRO A 1 126 ? -25.891 11.963 21.873 1.00 90.81 126 PRO A C 1
ATOM 964 O O . PRO A 1 126 ? -26.525 12.546 21.000 1.00 90.81 126 PRO A O 1
ATOM 967 N N . THR A 1 127 ? -24.580 11.736 21.771 1.00 91.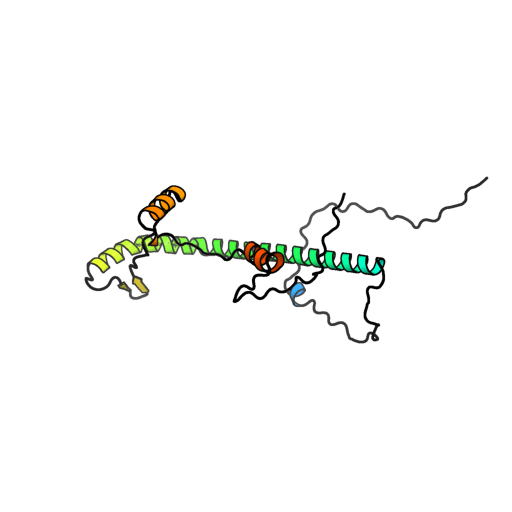06 127 THR A N 1
ATOM 968 C CA . THR A 1 127 ? -23.726 12.235 20.682 1.00 91.06 127 THR A CA 1
ATOM 969 C C . THR A 1 127 ? -23.198 11.145 19.751 1.00 91.06 127 THR A C 1
ATOM 971 O O . THR A 1 127 ? -22.722 11.456 18.664 1.00 91.06 127 THR A O 1
ATOM 974 N N . ALA A 1 128 ? -23.236 9.875 20.160 1.00 89.69 128 ALA A N 1
ATOM 975 C CA . ALA A 1 128 ? -22.585 8.779 19.446 1.00 89.69 128 ALA A CA 1
ATOM 976 C C . ALA A 1 128 ? -23.218 7.427 19.793 1.00 89.69 128 ALA A C 1
ATOM 978 O O . ALA A 1 128 ? -24.016 7.310 20.713 1.00 89.69 128 ALA A O 1
ATOM 979 N N . THR A 1 129 ? -22.838 6.367 19.086 1.00 90.12 129 THR A N 1
ATOM 980 C CA . THR A 1 129 ? -23.188 4.994 19.474 1.00 90.12 129 THR A CA 1
ATOM 981 C C . THR A 1 129 ? -21.910 4.225 19.776 1.00 90.12 129 THR A C 1
ATOM 983 O O . THR A 1 129 ? -21.071 4.058 18.895 1.00 90.12 129 THR A O 1
ATOM 986 N N . ALA A 1 130 ? -21.760 3.750 21.013 1.00 88.19 130 ALA A N 1
ATOM 987 C CA . ALA A 1 130 ? -20.629 2.930 21.430 1.00 88.19 130 ALA A CA 1
ATOM 988 C C . ALA A 1 130 ? -20.986 1.445 21.289 1.00 88.19 130 ALA A C 1
ATOM 990 O O . ALA A 1 130 ? -21.993 0.986 21.828 1.00 88.19 130 ALA A O 1
ATOM 991 N N . GLN A 1 131 ? -20.173 0.679 20.560 1.00 87.56 131 GLN A N 1
ATOM 992 C CA . GLN A 1 131 ? -20.402 -0.748 20.325 1.00 87.56 131 GLN A CA 1
ATOM 993 C C . GLN A 1 131 ? -19.182 -1.593 20.666 1.00 87.56 131 GLN A C 1
ATOM 995 O O . GLN A 1 131 ? -18.072 -1.310 20.226 1.00 87.56 131 GLN A O 1
ATOM 1000 N N . LEU A 1 132 ? -19.416 -2.699 21.376 1.00 86.19 132 LEU A N 1
ATOM 1001 C CA . LEU A 1 132 ? -18.403 -3.722 21.626 1.00 86.19 132 LEU A CA 1
ATOM 1002 C C . LEU A 1 132 ? -18.488 -4.819 20.565 1.00 86.19 132 LEU A C 1
ATOM 1004 O O . LEU A 1 132 ? -19.155 -5.848 20.749 1.00 86.19 132 LEU A O 1
ATOM 1008 N N . ARG A 1 133 ? -17.770 -4.619 19.458 1.00 85.38 133 ARG A N 1
ATOM 1009 C CA . ARG A 1 133 ? -17.612 -5.630 18.407 1.00 85.38 133 ARG A CA 1
ATOM 1010 C C . ARG A 1 133 ? -16.546 -6.655 18.804 1.00 85.38 133 ARG A C 1
ATOM 1012 O O . ARG A 1 133 ? -15.445 -6.287 19.199 1.00 85.38 133 ARG A O 1
ATOM 1019 N N . LYS A 1 134 ? -16.855 -7.949 18.658 1.00 81.31 134 LYS A N 1
ATOM 1020 C CA . LYS A 1 134 ? -15.837 -9.009 18.710 1.00 81.31 134 LYS A CA 1
ATOM 1021 C C . LYS A 1 134 ? -15.048 -8.970 17.394 1.00 81.31 134 LYS A C 1
ATOM 1023 O O . LYS A 1 134 ? -15.646 -9.126 16.327 1.00 81.31 134 LYS A O 1
ATOM 1028 N N . LEU A 1 135 ? -13.742 -8.714 17.461 1.00 83.31 135 LEU A N 1
ATOM 1029 C CA . LEU A 1 135 ? -12.852 -8.908 16.313 1.00 83.31 135 LEU A CA 1
ATOM 1030 C C . LEU A 1 135 ? -12.703 -10.413 16.030 1.00 83.31 135 LEU A C 1
ATOM 1032 O O . LEU A 1 135 ? -12.847 -11.210 16.958 1.00 83.31 135 LEU A O 1
ATOM 1036 N N . PRO A 1 136 ? -12.451 -10.816 14.772 1.00 80.88 136 PRO A N 1
ATOM 1037 C CA . PRO A 1 136 ? -12.159 -12.211 14.469 1.00 80.88 136 PRO A CA 1
ATOM 1038 C C . PRO A 1 136 ? -10.941 -12.678 15.271 1.00 80.88 136 PRO A C 1
ATOM 1040 O O . PRO A 1 136 ? -10.009 -11.904 15.503 1.00 80.88 136 PRO A O 1
ATOM 1043 N N . ASP A 1 137 ? -10.974 -13.937 15.700 1.00 87.69 137 ASP A N 1
ATOM 1044 C CA . ASP A 1 137 ? -9.893 -14.528 16.480 1.00 87.69 137 ASP A CA 1
ATOM 1045 C C . ASP A 1 137 ? -8.628 -14.566 15.598 1.00 87.69 137 ASP A C 1
ATOM 1047 O O . ASP A 1 137 ? -8.640 -15.117 14.494 1.00 87.69 137 ASP A O 1
ATOM 1051 N N . ARG A 1 138 ? -7.552 -13.904 16.045 1.00 82.12 138 ARG A N 1
ATOM 1052 C CA . ARG A 1 138 ? -6.271 -13.871 15.328 1.00 82.12 138 ARG A CA 1
ATOM 1053 C C . ARG A 1 138 ? -5.476 -15.122 15.689 1.00 82.12 138 ARG A C 1
ATOM 1055 O O . ARG A 1 138 ? -5.279 -15.404 16.867 1.00 82.12 138 ARG A O 1
ATOM 1062 N N . VAL A 1 139 ? -5.020 -15.847 14.673 1.00 83.12 139 VAL A N 1
ATOM 1063 C CA . VAL A 1 139 ? -4.127 -16.998 14.826 1.00 83.12 139 VAL A CA 1
ATOM 1064 C C . VAL A 1 139 ? -2.758 -16.595 14.298 1.00 83.12 139 VAL A C 1
ATOM 1066 O O . VAL A 1 139 ? -2.601 -16.380 13.097 1.00 83.12 139 VAL A O 1
ATOM 1069 N N . ASP A 1 140 ? -1.784 -16.488 15.196 1.00 80.06 140 ASP A N 1
ATOM 1070 C CA . ASP A 1 140 ? -0.396 -16.208 14.840 1.00 80.06 140 ASP A CA 1
ATOM 1071 C C . ASP A 1 140 ? 0.366 -17.534 14.696 1.00 80.06 140 ASP A C 1
ATOM 1073 O O . ASP A 1 140 ? 0.422 -18.348 15.621 1.00 80.06 140 ASP A O 1
ATOM 1077 N N . ILE A 1 141 ? 0.939 -17.776 13.515 1.00 80.81 141 ILE A N 1
ATOM 1078 C CA . ILE A 1 141 ? 1.710 -18.990 13.225 1.00 80.81 141 ILE A CA 1
ATOM 1079 C C . ILE A 1 141 ? 3.167 -18.725 13.602 1.00 80.81 141 ILE A C 1
ATOM 1081 O O . ILE A 1 141 ? 3.889 -18.050 12.874 1.00 80.81 141 ILE A O 1
ATOM 1085 N N . LEU A 1 142 ? 3.592 -19.254 14.749 1.00 79.94 142 LEU A N 1
ATOM 1086 C CA . LEU A 1 142 ? 4.956 -19.079 15.263 1.00 79.94 142 LEU A CA 1
ATOM 1087 C C . LEU A 1 142 ? 5.992 -19.890 14.471 1.00 79.94 142 LEU A C 1
ATOM 1089 O O . LEU A 1 142 ? 7.104 -19.419 14.255 1.00 79.94 142 LEU A O 1
ATOM 1093 N N . ASP A 1 143 ? 5.623 -21.095 14.029 1.00 84.12 143 ASP A N 1
ATOM 1094 C CA . ASP A 1 143 ? 6.515 -22.005 13.308 1.00 84.12 143 ASP A CA 1
ATOM 1095 C C . ASP A 1 143 ? 5.817 -22.615 12.086 1.00 84.12 143 ASP A C 1
ATOM 1097 O O . ASP A 1 143 ? 5.070 -23.592 12.171 1.00 84.12 143 ASP A O 1
ATOM 1101 N N . VAL A 1 144 ? 6.051 -21.992 10.932 1.00 79.44 144 VAL A N 1
ATOM 1102 C CA . VAL A 1 144 ? 5.428 -22.342 9.651 1.00 79.44 144 VAL A CA 1
ATOM 1103 C C . VAL A 1 144 ? 5.752 -23.773 9.186 1.00 79.44 144 VAL A C 1
ATOM 1105 O O . VAL A 1 144 ? 4.806 -24.480 8.837 1.00 79.44 144 VAL A O 1
ATOM 1108 N N . PRO A 1 145 ? 7.013 -24.256 9.154 1.00 81.69 145 PRO A N 1
ATOM 1109 C CA . PRO A 1 145 ? 7.312 -25.604 8.661 1.00 81.69 145 PRO A CA 1
ATOM 1110 C C . PRO A 1 145 ? 6.706 -26.714 9.527 1.00 81.69 145 PRO A C 1
ATOM 1112 O O . PRO A 1 145 ? 6.139 -27.663 8.979 1.00 81.69 145 PRO A O 1
ATOM 1115 N N . THR A 1 146 ? 6.756 -26.590 10.855 1.00 81.62 146 THR A N 1
ATOM 1116 C CA . THR A 1 146 ? 6.175 -27.595 11.761 1.00 81.62 146 THR A CA 1
ATOM 1117 C C . THR A 1 146 ? 4.650 -27.569 11.713 1.00 81.62 146 THR A C 1
ATOM 1119 O O . THR A 1 146 ? 4.020 -28.626 11.618 1.00 81.62 146 THR A O 1
ATOM 1122 N N . ALA A 1 147 ? 4.046 -26.373 11.687 1.00 79.19 147 ALA A N 1
ATOM 1123 C CA . ALA A 1 147 ? 2.603 -26.225 11.523 1.00 79.19 147 ALA A CA 1
ATOM 1124 C C . ALA A 1 147 ? 2.132 -26.813 10.186 1.00 79.19 147 ALA A C 1
ATOM 1126 O O . ALA A 1 147 ? 1.187 -27.593 10.167 1.00 79.19 147 ALA A O 1
ATOM 1127 N N . LEU A 1 148 ? 2.817 -26.535 9.073 1.00 80.94 148 LEU A N 1
ATOM 1128 C CA . LEU A 1 148 ? 2.467 -27.107 7.770 1.00 80.94 148 LEU A CA 1
ATOM 1129 C C . LEU A 1 148 ? 2.618 -28.632 7.734 1.00 80.94 148 LEU A C 1
ATOM 1131 O O . LEU A 1 148 ? 1.777 -29.298 7.135 1.00 80.94 148 LEU A O 1
ATOM 1135 N N . GLY A 1 149 ? 3.655 -29.195 8.361 1.00 82.00 149 GLY A N 1
ATOM 1136 C CA . GLY A 1 149 ? 3.834 -30.647 8.453 1.00 82.00 149 GLY A CA 1
ATOM 1137 C C . GLY A 1 149 ? 2.694 -31.324 9.218 1.00 82.00 149 GLY A C 1
ATOM 1138 O O . GLY A 1 149 ? 2.121 -32.303 8.742 1.00 82.00 149 GLY A O 1
ATOM 1139 N N . TYR A 1 150 ? 2.311 -30.757 10.364 1.00 81.38 150 TYR A N 1
ATOM 1140 C CA . TYR A 1 150 ? 1.200 -31.255 11.173 1.00 81.38 150 TYR A CA 1
ATOM 1141 C C . TYR A 1 150 ? -0.158 -31.093 10.474 1.00 81.38 150 TYR A C 1
ATOM 1143 O O . TYR A 1 150 ? -0.971 -32.019 10.492 1.00 81.38 150 TYR A O 1
ATOM 1151 N N . LEU A 1 151 ? -0.391 -29.947 9.826 1.00 83.50 151 LEU A N 1
ATOM 1152 C CA . LEU A 1 151 ? -1.627 -29.668 9.096 1.00 83.50 151 LEU A CA 1
ATOM 1153 C C . LEU A 1 151 ? -1.771 -30.583 7.877 1.00 83.50 151 LEU A C 1
ATOM 1155 O O . LEU A 1 151 ? -2.840 -31.138 7.667 1.00 83.50 151 LEU A O 1
ATOM 1159 N N . LYS A 1 152 ? -0.695 -30.862 7.133 1.00 80.06 152 LYS A N 1
ATOM 1160 C CA . LYS A 1 152 ? -0.736 -31.837 6.028 1.00 80.06 152 LYS A CA 1
ATOM 1161 C C . LYS A 1 152 ? -1.073 -33.260 6.485 1.00 80.06 152 LYS A C 1
ATOM 1163 O O . LYS A 1 152 ? -1.682 -33.999 5.720 1.00 80.06 152 LYS A O 1
ATOM 1168 N N . ALA A 1 153 ? -0.659 -33.649 7.691 1.00 82.06 153 ALA A N 1
ATOM 1169 C CA . ALA A 1 153 ? -0.867 -35.001 8.208 1.00 82.06 153 ALA A CA 1
ATOM 1170 C C . ALA A 1 153 ? -2.252 -35.207 8.843 1.00 82.06 153 ALA A C 1
ATOM 1172 O O . ALA A 1 153 ? -2.826 -36.281 8.695 1.00 82.06 153 ALA A O 1
ATOM 1173 N N . ASN A 1 154 ? -2.776 -34.201 9.552 1.00 84.00 154 ASN A N 1
ATOM 1174 C CA . ASN A 1 154 ? -3.990 -34.351 10.362 1.00 84.00 154 ASN A CA 1
ATOM 1175 C C . ASN A 1 154 ? -5.198 -33.575 9.819 1.00 84.00 154 ASN A C 1
ATOM 1177 O O . ASN A 1 154 ? -6.323 -34.025 10.011 1.00 84.00 154 ASN A O 1
ATOM 1181 N N . HIS A 1 155 ? -4.973 -32.433 9.158 1.00 77.88 155 HIS A N 1
ATOM 1182 C CA . HIS A 1 155 ? -6.019 -31.487 8.742 1.00 77.88 155 HIS A CA 1
ATOM 1183 C C . HIS A 1 155 ? -5.700 -30.838 7.380 1.00 77.88 155 HIS A C 1
ATOM 1185 O O . HIS A 1 155 ? -5.379 -29.641 7.319 1.00 77.88 155 HIS A O 1
ATOM 1191 N N . PRO A 1 156 ? -5.741 -31.603 6.271 1.00 76.38 156 PRO A N 1
ATOM 1192 C CA . PRO A 1 156 ? -5.429 -31.083 4.939 1.00 76.38 156 PRO A CA 1
ATOM 1193 C C . PRO A 1 156 ? -6.363 -29.941 4.501 1.00 76.38 156 PRO A C 1
ATOM 1195 O O . PRO A 1 156 ? -5.965 -29.110 3.691 1.00 76.38 156 PRO A O 1
ATOM 1198 N N . GLU A 1 157 ? -7.566 -29.842 5.071 1.00 79.19 157 GLU A N 1
ATOM 1199 C CA . GLU A 1 157 ? -8.543 -28.775 4.831 1.00 79.19 157 GLU A CA 1
ATOM 1200 C C . GLU A 1 157 ? -8.060 -27.372 5.237 1.00 79.19 157 GLU A C 1
ATOM 1202 O O . GLU A 1 157 ? -8.551 -26.374 4.713 1.00 79.19 157 GLU A O 1
ATOM 1207 N N . ALA A 1 158 ? -7.089 -27.278 6.150 1.00 74.94 158 ALA A N 1
ATOM 1208 C CA . ALA A 1 158 ? -6.513 -26.012 6.600 1.00 74.94 158 ALA A CA 1
ATOM 1209 C C . ALA A 1 158 ? -5.324 -25.550 5.736 1.00 74.94 158 ALA A C 1
ATOM 1211 O O . ALA A 1 158 ? -4.796 -24.453 5.936 1.00 74.94 158 ALA A O 1
ATOM 1212 N N . VAL A 1 159 ? -4.882 -26.374 4.781 1.00 73.56 159 VAL A N 1
ATOM 1213 C CA . VAL A 1 159 ? -3.760 -26.069 3.891 1.00 73.56 159 VAL A CA 1
ATOM 1214 C C . VAL A 1 159 ? -4.301 -25.560 2.560 1.00 73.56 159 VAL A C 1
ATOM 1216 O O . VAL A 1 159 ? -4.864 -26.309 1.767 1.00 73.56 159 VAL A O 1
ATOM 1219 N N . ILE A 1 160 ? -4.088 -24.274 2.279 1.00 76.12 160 ILE A N 1
ATOM 1220 C CA . ILE A 1 160 ? -4.411 -23.699 0.970 1.00 76.12 160 ILE A CA 1
ATOM 1221 C C . ILE A 1 160 ? -3.340 -24.153 -0.025 1.00 76.12 160 ILE A C 1
ATOM 1223 O O . ILE A 1 160 ? -2.237 -23.602 -0.064 1.00 76.12 160 ILE A O 1
ATOM 1227 N N . VAL A 1 161 ? -3.662 -25.161 -0.833 1.00 74.06 161 VAL A N 1
ATOM 1228 C CA . VAL A 1 161 ? -2.840 -25.559 -1.979 1.00 74.06 161 VAL A CA 1
ATOM 1229 C C . VAL A 1 161 ? -3.124 -24.576 -3.111 1.00 74.06 161 VAL A C 1
ATOM 1231 O O . VAL A 1 161 ? -4.191 -24.601 -3.719 1.00 74.06 161 VAL A O 1
ATOM 1234 N N . ARG A 1 162 ? -2.187 -23.659 -3.371 1.00 69.62 162 ARG A N 1
ATOM 1235 C CA . ARG A 1 162 ? -2.221 -22.859 -4.599 1.00 69.62 162 ARG A CA 1
ATOM 1236 C C . ARG A 1 162 ? -1.701 -23.716 -5.742 1.00 69.62 162 ARG A C 1
ATOM 1238 O O . ARG A 1 162 ? -0.497 -23.920 -5.874 1.00 69.62 162 ARG A O 1
ATOM 1245 N N . GLU A 1 163 ? -2.623 -24.246 -6.529 1.00 68.94 163 GLU A N 1
ATOM 1246 C CA . GLU A 1 163 ? -2.312 -24.887 -7.800 1.00 68.94 163 GLU A CA 1
ATOM 1247 C C . GLU A 1 163 ? -2.117 -23.793 -8.850 1.00 68.94 163 GLU A C 1
ATOM 1249 O O . GLU A 1 163 ? -3.071 -23.278 -9.429 1.00 68.94 163 GLU A O 1
ATOM 1254 N N . ASP A 1 164 ? -0.863 -23.395 -9.050 1.00 70.38 164 ASP A N 1
ATOM 1255 C CA . ASP A 1 164 ? -0.498 -22.426 -10.075 1.00 70.38 164 ASP A CA 1
ATOM 1256 C C . ASP A 1 164 ? -0.037 -23.141 -11.348 1.00 70.38 164 ASP A C 1
ATOM 1258 O O . ASP A 1 164 ? 0.740 -24.101 -11.323 1.00 70.38 164 ASP A O 1
ATOM 1262 N N . ILE A 1 165 ? -0.487 -22.637 -12.497 1.00 73.62 165 ILE A N 1
ATOM 1263 C CA . ILE A 1 165 ? -0.047 -23.132 -13.798 1.00 73.62 165 ILE A CA 1
ATOM 1264 C C . ILE A 1 165 ? 1.384 -22.654 -14.038 1.00 73.62 165 ILE A C 1
ATOM 1266 O O . ILE A 1 165 ? 1.657 -21.458 -14.180 1.00 73.62 165 ILE A O 1
ATOM 1270 N N . SER A 1 166 ? 2.308 -23.603 -14.159 1.00 75.56 166 SER A N 1
ATOM 1271 C CA . SER A 1 166 ? 3.665 -23.306 -14.602 1.00 75.56 166 SER A CA 1
ATOM 1272 C C . SER A 1 166 ? 3.657 -22.915 -16.082 1.00 75.56 166 SER A C 1
ATOM 1274 O O . SER A 1 166 ? 3.632 -23.766 -16.972 1.00 75.56 166 SER A O 1
ATOM 1276 N N . LYS A 1 167 ? 3.703 -21.605 -16.359 1.00 76.12 167 LYS A N 1
ATOM 1277 C CA . LYS A 1 167 ? 3.783 -21.063 -17.728 1.00 76.12 167 LYS A CA 1
ATOM 1278 C C . LYS A 1 167 ? 5.003 -21.583 -18.493 1.00 76.12 167 LYS A C 1
ATOM 1280 O O . LYS A 1 167 ? 4.953 -21.675 -19.712 1.00 76.12 167 LYS A O 1
ATOM 1285 N N . THR A 1 168 ? 6.089 -21.929 -17.801 1.00 76.50 168 THR A N 1
ATOM 1286 C CA . THR A 1 168 ? 7.292 -22.503 -18.419 1.00 76.50 168 THR A CA 1
ATOM 1287 C C . THR A 1 168 ? 7.076 -23.951 -18.842 1.00 76.50 168 THR A C 1
ATOM 1289 O O . THR A 1 168 ? 7.439 -24.295 -19.961 1.00 76.50 168 THR A O 1
ATOM 1292 N N . ALA A 1 169 ? 6.428 -24.773 -18.008 1.00 74.75 169 ALA A N 1
ATOM 1293 C CA . ALA A 1 169 ? 6.070 -26.142 -18.377 1.00 74.75 169 ALA A CA 1
ATOM 1294 C C . ALA A 1 169 ? 5.052 -26.154 -19.525 1.00 74.75 169 ALA A C 1
ATOM 1296 O O . ALA A 1 169 ? 5.260 -26.840 -20.516 1.00 74.75 169 ALA A O 1
ATOM 1297 N N . VAL A 1 170 ? 4.018 -25.310 -19.450 1.00 73.88 170 VAL A N 1
ATOM 1298 C CA . VAL A 1 170 ? 3.027 -25.127 -20.525 1.00 73.88 170 VAL A CA 1
ATOM 1299 C C . VAL A 1 170 ? 3.686 -24.677 -21.831 1.00 73.88 170 VAL A C 1
ATOM 1301 O O . VAL A 1 170 ? 3.378 -25.213 -22.890 1.00 73.88 170 VAL A O 1
ATOM 1304 N N . ARG A 1 171 ? 4.642 -23.741 -21.770 1.00 70.69 171 ARG A N 1
ATOM 1305 C CA . ARG A 1 171 ? 5.415 -23.316 -22.943 1.00 70.69 171 ARG A CA 1
ATOM 1306 C C . ARG A 1 171 ? 6.214 -24.482 -23.537 1.00 70.69 171 ARG A C 1
ATOM 1308 O O . ARG A 1 171 ? 6.169 -24.677 -24.743 1.00 70.69 171 ARG A O 1
ATOM 1315 N N . SER A 1 172 ? 6.911 -25.272 -22.724 1.00 75.25 172 SER A N 1
ATOM 1316 C CA . SER A 1 172 ? 7.652 -26.440 -23.222 1.00 75.25 172 SER A CA 1
ATOM 1317 C C . SER A 1 172 ? 6.734 -27.501 -23.839 1.00 75.25 172 SER A C 1
ATOM 1319 O O . SER A 1 172 ? 7.045 -28.011 -24.908 1.00 75.25 172 SER A O 1
ATOM 1321 N N . LEU A 1 173 ? 5.582 -27.788 -23.230 1.00 72.19 173 LEU A N 1
ATOM 1322 C CA . LEU A 1 173 ? 4.616 -28.761 -23.756 1.00 72.19 173 LEU A CA 1
ATOM 1323 C C . LEU A 1 173 ? 4.051 -28.329 -25.119 1.00 72.19 173 LEU A C 1
ATOM 1325 O O . LEU A 1 173 ? 3.974 -29.133 -26.044 1.00 72.19 173 LEU A O 1
ATOM 1329 N N . ILE A 1 174 ? 3.734 -27.042 -25.276 1.00 73.44 174 ILE A N 1
ATOM 1330 C CA . ILE A 1 174 ? 3.162 -26.517 -26.522 1.00 73.44 174 ILE A CA 1
ATOM 1331 C C . ILE A 1 174 ? 4.218 -26.386 -27.629 1.00 73.44 174 ILE A C 1
ATOM 1333 O O . ILE A 1 174 ? 3.948 -26.735 -28.775 1.00 73.44 174 ILE A O 1
ATOM 1337 N N . PHE A 1 175 ? 5.420 -25.884 -27.317 1.00 71.19 175 PHE A N 1
ATOM 1338 C CA . PHE A 1 175 ? 6.437 -25.581 -28.336 1.00 71.19 175 PHE A CA 1
ATOM 1339 C C . PHE A 1 175 ? 7.431 -26.726 -28.606 1.00 71.19 175 PHE A C 1
ATOM 1341 O O . PHE A 1 175 ? 8.016 -26.747 -29.687 1.00 71.19 175 PHE A O 1
ATOM 1348 N N . THR A 1 176 ? 7.634 -27.660 -27.668 1.00 69.94 176 THR A N 1
ATOM 1349 C CA . THR A 1 176 ? 8.586 -28.783 -27.812 1.00 69.94 176 THR A CA 1
ATOM 1350 C C . THR A 1 176 ? 7.882 -30.115 -28.062 1.00 69.94 176 THR A C 1
ATOM 1352 O O . THR A 1 176 ? 8.338 -30.889 -28.899 1.00 69.94 176 THR A O 1
ATOM 1355 N N . GLU A 1 177 ? 6.790 -30.394 -27.347 1.00 69.75 177 GLU A N 1
ATOM 1356 C CA . GLU A 1 177 ? 6.080 -31.684 -27.428 1.00 69.75 177 GLU A CA 1
ATOM 1357 C C . GLU A 1 177 ? 4.878 -31.639 -28.386 1.00 69.75 177 GLU A C 1
ATOM 1359 O O . GLU A 1 177 ? 4.430 -32.680 -28.859 1.00 69.75 177 GLU A O 1
ATOM 1364 N N . GLY A 1 178 ? 4.409 -30.439 -28.750 1.00 62.81 178 GLY A N 1
ATOM 1365 C CA . GLY A 1 178 ? 3.330 -30.240 -29.721 1.00 62.81 178 GLY A CA 1
ATOM 1366 C C . GLY A 1 178 ? 1.934 -30.569 -29.182 1.00 62.81 178 GLY A C 1
ATOM 1367 O O . GLY A 1 178 ? 0.994 -30.681 -29.968 1.00 62.81 178 GLY A O 1
ATOM 1368 N N . GLU A 1 179 ? 1.786 -30.712 -27.863 1.00 70.75 179 GLU A N 1
ATOM 1369 C CA . GLU A 1 179 ? 0.510 -31.029 -27.227 1.00 70.75 179 GLU A CA 1
ATOM 1370 C C . GLU A 1 179 ? -0.357 -29.764 -27.134 1.00 70.75 179 GLU A C 1
ATOM 1372 O O . GLU A 1 179 ? 0.003 -28.769 -26.494 1.00 70.75 179 GLU A O 1
ATOM 1377 N N . ALA A 1 180 ? -1.521 -29.788 -27.784 1.00 64.69 180 ALA A N 1
ATOM 1378 C CA . ALA A 1 180 ? -2.466 -28.680 -27.752 1.00 64.69 180 ALA A CA 1
ATOM 1379 C C . ALA A 1 180 ? -3.248 -28.689 -26.430 1.00 64.69 180 ALA A C 1
ATOM 1381 O O . ALA A 1 180 ? -4.193 -29.457 -26.255 1.00 64.69 180 ALA A O 1
ATOM 1382 N N . ILE A 1 181 ? -2.866 -27.812 -25.497 1.00 70.44 181 ILE A N 1
ATOM 1383 C CA . ILE A 1 181 ? -3.539 -27.685 -24.200 1.00 70.44 181 ILE A CA 1
ATOM 1384 C C . ILE A 1 181 ? -4.852 -26.898 -24.370 1.00 70.44 181 ILE A C 1
ATOM 1386 O O . ILE A 1 181 ? -4.815 -25.733 -24.783 1.00 70.44 181 ILE A O 1
ATOM 1390 N N . PRO A 1 182 ? -6.020 -27.473 -24.016 1.00 70.31 182 PRO A N 1
ATOM 1391 C CA . PRO A 1 182 ? -7.292 -26.760 -24.067 1.00 70.31 182 PRO A CA 1
ATOM 1392 C C . PRO A 1 182 ? -7.267 -25.494 -23.198 1.00 70.31 182 PRO A C 1
ATOM 1394 O O . PRO A 1 182 ? -6.963 -25.552 -22.009 1.00 70.31 182 PRO A O 1
ATOM 1397 N N . GLY A 1 183 ? -7.605 -24.345 -23.791 1.00 73.25 183 GLY A N 1
ATOM 1398 C CA . GLY A 1 183 ? -7.673 -23.053 -23.095 1.00 73.25 183 GLY A CA 1
ATOM 1399 C C . GLY A 1 183 ? -6.379 -22.229 -23.083 1.00 73.25 183 GLY A C 1
ATOM 1400 O O . GLY A 1 183 ? -6.380 -21.146 -22.501 1.00 73.25 183 GLY A O 1
ATOM 1401 N N . VAL A 1 184 ? -5.298 -22.688 -23.728 1.00 71.38 184 VAL A N 1
ATOM 1402 C CA . VAL A 1 184 ? -4.057 -21.909 -23.880 1.00 71.38 184 VAL A CA 1
ATOM 1403 C C . VAL A 1 184 ? -3.902 -21.441 -25.325 1.00 71.38 184 VAL A C 1
ATOM 1405 O O . VAL A 1 184 ? -3.763 -22.249 -26.237 1.00 71.38 184 VAL A O 1
ATOM 1408 N N . GLU A 1 185 ? -3.885 -20.125 -25.532 1.00 71.69 185 GLU A N 1
ATOM 1409 C CA . GLU A 1 185 ? -3.510 -19.529 -26.813 1.00 71.69 185 GLU A CA 1
ATOM 1410 C C . GLU A 1 185 ? -2.006 -19.235 -26.799 1.00 71.69 185 GLU A C 1
ATOM 1412 O O . GLU A 1 185 ? -1.516 -18.423 -26.011 1.00 71.69 185 GLU A O 1
ATOM 141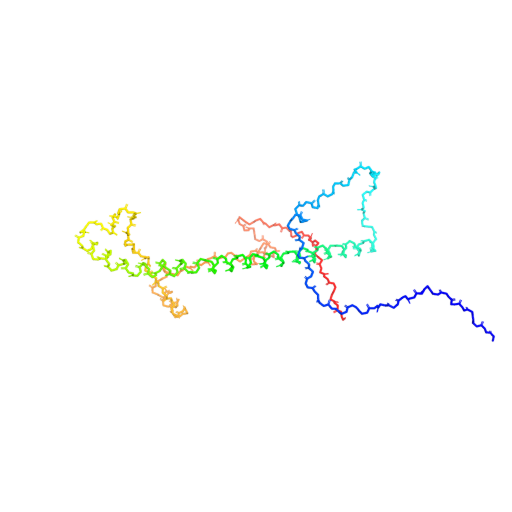7 N N . ALA A 1 186 ? -1.254 -19.934 -27.647 1.00 65.12 186 ALA A N 1
ATOM 1418 C CA . ALA A 1 186 ? 0.170 -19.694 -27.808 1.00 65.12 186 ALA A CA 1
ATOM 1419 C C . ALA A 1 186 ? 0.393 -18.695 -28.942 1.00 65.12 186 ALA A C 1
ATOM 1421 O O . ALA A 1 186 ? 0.262 -19.025 -30.119 1.00 65.12 186 ALA A O 1
ATOM 1422 N N . GLN A 1 187 ? 0.753 -17.468 -28.577 1.00 75.00 187 GLN A N 1
ATOM 1423 C CA . GLN A 1 187 ? 1.249 -16.478 -29.525 1.00 75.00 187 GLN A CA 1
ATOM 1424 C C . GLN A 1 187 ? 2.768 -16.618 -29.645 1.00 75.00 187 GLN A C 1
ATOM 1426 O O . GLN A 1 187 ? 3.480 -16.745 -28.643 1.00 75.00 187 GLN A O 1
ATOM 1431 N N . LEU A 1 188 ? 3.266 -16.623 -30.882 1.00 73.88 188 LEU A N 1
ATOM 1432 C CA . LEU A 1 188 ? 4.699 -16.540 -31.140 1.00 73.88 188 LEU A CA 1
ATOM 1433 C C . LEU A 1 188 ? 5.186 -15.169 -30.652 1.00 73.88 188 LEU A C 1
ATOM 1435 O O . LEU A 1 188 ? 4.548 -14.159 -30.939 1.00 73.88 188 LEU A O 1
ATOM 1439 N N . GLY A 1 189 ? 6.281 -15.142 -29.890 1.00 73.44 189 GLY A N 1
ATOM 1440 C CA . GLY A 1 189 ? 6.827 -13.888 -29.370 1.00 73.44 189 GLY A CA 1
ATOM 1441 C C . GLY A 1 189 ? 7.139 -12.916 -30.506 1.00 73.44 189 GLY A C 1
ATOM 1442 O O . GLY A 1 189 ? 7.724 -13.317 -31.512 1.00 73.44 189 GLY A O 1
ATOM 1443 N N . HIS A 1 190 ? 6.732 -11.660 -30.351 1.00 78.56 190 HIS A N 1
ATOM 1444 C CA . HIS A 1 190 ? 7.114 -10.575 -31.246 1.00 78.56 190 HIS A CA 1
ATOM 1445 C C . HIS A 1 190 ? 8.384 -9.891 -30.743 1.00 78.56 190 HIS A C 1
ATOM 1447 O O . HIS A 1 190 ? 8.649 -9.835 -29.540 1.00 78.56 190 HIS A O 1
ATOM 1453 N N . ASP A 1 191 ? 9.166 -9.362 -31.679 1.00 83.38 191 ASP A N 1
ATOM 1454 C CA . ASP A 1 191 ? 10.364 -8.603 -31.349 1.00 83.38 191 ASP A CA 1
ATOM 1455 C C . ASP A 1 191 ? 9.9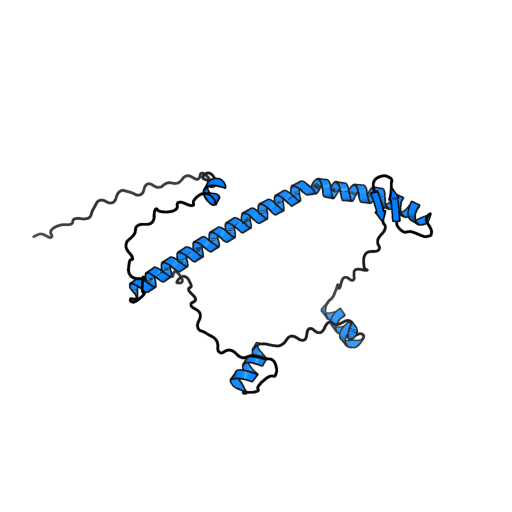62 -7.216 -30.834 1.00 83.38 191 ASP A C 1
ATOM 1457 O O . ASP A 1 191 ? 9.333 -6.425 -31.541 1.00 83.38 191 ASP A O 1
ATOM 1461 N N . GLU A 1 192 ? 10.340 -6.906 -29.595 1.00 86.50 192 GLU A N 1
ATOM 1462 C CA . GLU A 1 192 ? 10.193 -5.571 -29.020 1.00 86.50 192 GLU A CA 1
ATOM 1463 C C . GLU A 1 192 ? 11.539 -4.850 -28.998 1.00 86.50 192 GLU A C 1
ATOM 1465 O O . GLU A 1 192 ? 12.571 -5.401 -28.603 1.00 86.50 192 GLU A O 1
ATOM 1470 N N . LEU A 1 193 ? 11.529 -3.577 -29.399 1.00 86.38 193 LEU A N 1
ATOM 1471 C CA . LEU A 1 193 ? 12.715 -2.740 -29.312 1.00 86.38 193 LEU A CA 1
ATOM 1472 C C . LEU A 1 193 ? 12.996 -2.402 -27.850 1.00 86.38 193 LEU A C 1
ATOM 1474 O O . LEU A 1 193 ? 12.227 -1.697 -27.195 1.00 86.38 193 LEU A O 1
ATOM 1478 N N . TYR A 1 194 ? 14.156 -2.829 -27.372 1.00 86.12 194 TYR A N 1
ATOM 1479 C CA . TYR A 1 194 ? 14.618 -2.525 -26.031 1.00 86.12 194 TYR A CA 1
ATOM 1480 C C . TYR A 1 194 ? 16.016 -1.902 -26.073 1.00 86.12 194 TYR A C 1
ATOM 1482 O O . TYR A 1 194 ? 16.955 -2.466 -26.633 1.00 86.12 194 TYR A O 1
ATOM 1490 N N . LEU A 1 195 ? 16.146 -0.714 -25.478 1.00 88.56 195 LEU A N 1
ATOM 1491 C CA . LEU A 1 195 ? 17.386 0.061 -25.446 1.00 88.56 195 LEU A CA 1
ATOM 1492 C C . LEU A 1 195 ? 17.935 0.101 -24.019 1.00 88.56 195 LEU A C 1
ATOM 1494 O O . LEU A 1 195 ? 17.216 0.447 -23.083 1.00 88.56 195 LEU A O 1
ATOM 1498 N N . ARG A 1 196 ? 19.223 -0.218 -23.862 1.00 86.94 196 ARG A N 1
ATOM 1499 C CA . ARG A 1 196 ? 19.988 0.021 -22.630 1.00 86.94 196 ARG A CA 1
ATOM 1500 C C . ARG A 1 196 ? 21.104 1.025 -22.906 1.00 86.94 196 ARG A C 1
ATOM 1502 O O . ARG A 1 196 ? 21.641 1.027 -24.015 1.00 86.94 196 ARG A O 1
ATOM 1509 N N . PRO A 1 197 ? 21.498 1.836 -21.910 1.00 84.75 197 PRO A N 1
ATOM 1510 C CA . PRO A 1 197 ? 22.744 2.585 -21.984 1.00 84.75 197 PRO A CA 1
ATOM 1511 C C . PRO A 1 197 ? 23.916 1.631 -22.239 1.00 84.75 197 PRO A C 1
ATOM 1513 O O . PRO A 1 197 ? 23.962 0.540 -21.665 1.00 84.75 197 PRO A O 1
ATOM 1516 N N . ALA A 1 198 ? 24.864 2.033 -23.086 1.00 81.12 198 ALA A N 1
ATOM 1517 C CA . ALA A 1 198 ? 26.117 1.301 -23.217 1.00 81.12 198 ALA A CA 1
ATOM 1518 C C . ALA A 1 198 ? 26.834 1.306 -21.858 1.00 81.12 198 ALA A C 1
ATOM 1520 O O . ALA A 1 198 ? 26.902 2.349 -21.203 1.00 81.12 198 ALA A O 1
ATOM 1521 N N . ALA A 1 199 ? 27.339 0.148 -21.427 1.00 68.44 199 ALA A N 1
ATOM 1522 C CA . ALA A 1 199 ? 28.166 0.072 -20.231 1.00 68.44 199 ALA A CA 1
ATOM 1523 C C . ALA A 1 199 ? 29.379 0.993 -20.433 1.00 68.44 199 ALA A C 1
ATOM 1525 O O . ALA A 1 199 ? 30.149 0.800 -21.374 1.00 68.44 199 ALA A O 1
ATOM 1526 N N .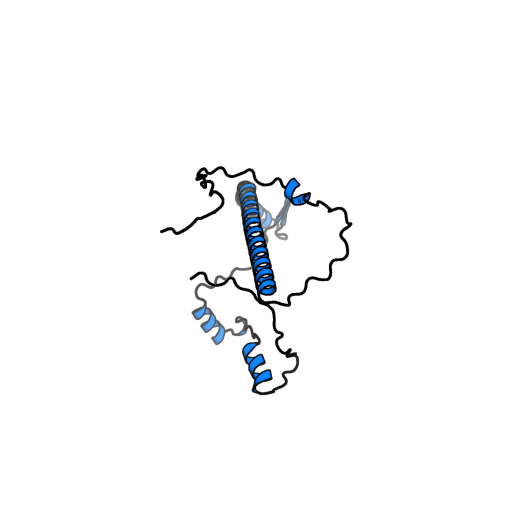 GLN A 1 200 ? 29.503 2.026 -19.599 1.00 53.66 200 GLN A N 1
ATOM 1527 C CA . GLN A 1 200 ? 30.713 2.841 -19.556 1.00 53.66 200 GLN A CA 1
ATOM 1528 C C . GLN A 1 200 ? 31.834 1.949 -19.014 1.00 53.66 200 GLN A C 1
ATOM 1530 O O . GLN A 1 200 ? 31.714 1.428 -17.904 1.00 53.66 200 GLN A O 1
ATOM 1535 N N . ALA A 1 201 ? 32.841 1.702 -19.851 1.00 37.00 201 ALA A N 1
ATOM 1536 C CA . ALA A 1 201 ? 34.083 1.030 -19.480 1.00 37.00 201 ALA A CA 1
ATOM 1537 C C . ALA A 1 201 ? 35.012 1.986 -18.724 1.00 37.00 201 ALA A C 1
ATOM 1539 O O . ALA A 1 201 ? 34.965 3.201 -19.030 1.00 37.00 201 ALA A O 1
#

Foldseek 3Di:
DDDDDDDDPDDDDDDDPDDDDPPDDPDPCCVVPPPDDPDDDDPPDDDDDDPDPVSVVVVLVVVVVVVVVVVVVVVVVVVVVVVVVVVVCVVCVVVVVVVVVVCVVVVVVLVVVVVVVPPAQWDDDPVDIDGDDDDPDDDDDPDVVVVVVVCVVPPVVVDDDPPDDDPVVVCCCCPPVVDDDPPDDDDDDDDDDDHDPDPDD